Protein AF-X0Z6C3-F1 (afdb_monomer)

Nearest PDB structures (foldseek):
  6wqb-assembly1_A  TM=5.281E-01  e=6.826E-04  Legionella hackeliae
  7n1l-assembly3_C  TM=6.500E-01  e=2.876E-03  Brucella abortus 2308
  7n1l-assembly3_G  TM=6.173E-01  e=2.263E-03  Brucella abortus 2308
  6wqc-assembly1_A  TM=4.840E-01  e=1.781E-03  Legionella hackeliae
  2z3k-assembly1_B  TM=6.187E-01  e=5.283E-01  Escherichia coli

Solvent-accessible surface area (backbone atoms only — not comparable to full-atom values): 12561 Å² total; per-residue (Å²): 132,83,83,80,54,77,45,77,43,70,73,43,89,88,50,44,64,67,50,49,63,59,43,58,75,49,37,80,82,30,43,67,42,52,36,39,74,52,81,44,30,93,49,32,57,40,39,34,34,27,48,82,88,39,80,38,24,38,43,35,42,38,62,82,50,104,54,42,34,40,34,71,50,55,80,46,55,68,44,43,43,56,51,52,56,79,40,35,94,73,46,69,98,54,78,70,47,65,84,71,51,72,70,56,48,54,42,42,60,76,63,47,86,81,87,75,92,72,92,80,83,88,85,86,80,59,98,84,57,85,83,83,80,92,67,93,67,77,72,42,81,59,56,80,91,46,39,69,60,50,54,51,39,27,61,70,52,71,50,80,91,72,54,73,68,45,63,76,45,35,69,32,35,26,37,68,48,97,88,69,48,70,49,30,37,40,26,24,62,39,67,54,100,85,50,66,44,78,34,76,68,42,50,50,92,117

Secondary structure (DSSP, 8-state):
-----EEEEE--TTTHHHHHHHHTTSTTTTHHHHHHHTTTGGGEEEEEEEETTEEEEEEEEE-SSSSEEEEEEESSHHHHHHHHHHTHHHHTT--EEE---HHHHHHHHHHS--------------TT-------SS--EE--GGGHHHHHHHHHHHT-----GGGGGTS-EEEEEPTTS-EEEEEEEEEEETTEEEEEEEEE---

Sequence (206 aa):
MSIVIVEIKPLSNENLNEVLDILSVNPLSNIVLIADCTQLRDWCDVRILKNDGRIDAVFSLYSDLDFLATAFWCRDVESLIEMMKDFSDLLVGKEFIAICTQEQLDQFGEACIILKPIKERQMIADKSTELYCECKQTPVRLSIKHAEQLKELYRLSGTPAWTPNAMNLGPFYGIMEDDGTISAVAGVHYVTSYGTEIGNVATHPG

Organism: NCBI:txid412755

Radius of gyration: 19.37 Å; Cα contacts (8 Å, |Δi|>4): 307; chains: 1; bounding box: 51×33×62 Å

Structure (mmCIF, N/CA/C/O backbone):
data_AF-X0Z6C3-F1
#
_entry.id   AF-X0Z6C3-F1
#
loop_
_atom_site.group_PDB
_atom_site.id
_atom_site.type_symbol
_atom_site.label_atom_id
_atom_site.label_alt_id
_atom_site.label_comp_id
_atom_site.label_asym_id
_atom_site.label_entity_id
_atom_site.label_seq_id
_atom_site.pdbx_PDB_ins_code
_atom_site.Cartn_x
_atom_site.Cartn_y
_atom_site.Cartn_z
_atom_site.occupancy
_atom_site.B_iso_or_equiv
_atom_site.auth_seq_id
_atom_site.auth_comp_id
_atom_site.auth_asym_id
_atom_site.auth_atom_id
_atom_site.pdbx_PDB_model_num
ATOM 1 N N . MET A 1 1 ? -26.728 2.275 32.444 1.00 48.19 1 MET A N 1
ATOM 2 C CA . MET A 1 1 ? -25.586 2.509 31.540 1.00 48.19 1 MET A CA 1
ATOM 3 C C . MET A 1 1 ? -25.083 1.148 31.123 1.00 48.19 1 MET A C 1
ATOM 5 O O . MET A 1 1 ? -24.637 0.406 31.988 1.00 48.19 1 MET A O 1
ATOM 9 N N . SER A 1 2 ? -25.266 0.783 29.858 1.00 52.03 2 SER A N 1
ATOM 10 C CA . SER A 1 2 ? -24.599 -0.395 29.303 1.00 52.03 2 SER A CA 1
ATOM 11 C C . SER A 1 2 ? -23.110 -0.072 29.195 1.00 52.03 2 SER A C 1
ATOM 13 O O . SER A 1 2 ? -22.760 1.039 28.800 1.00 52.03 2 SER A O 1
ATOM 15 N N . ILE A 1 3 ? -22.252 -0.991 29.627 1.00 60.22 3 ILE A N 1
ATOM 16 C CA . ILE A 1 3 ? -20.801 -0.860 29.476 1.00 60.22 3 ILE A CA 1
ATOM 17 C C . ILE A 1 3 ? -20.514 -1.038 27.986 1.00 60.22 3 ILE A C 1
ATOM 19 O O . ILE A 1 3 ? -20.758 -2.121 27.461 1.00 60.22 3 ILE A O 1
ATOM 23 N N . VAL A 1 4 ? -20.056 0.020 27.316 1.00 66.62 4 VAL A N 1
ATOM 24 C CA . VAL A 1 4 ? -19.545 -0.079 25.943 1.00 66.62 4 VAL A CA 1
ATOM 25 C C . VAL A 1 4 ? -18.226 -0.836 26.028 1.00 66.62 4 VAL A C 1
ATOM 27 O O . VAL A 1 4 ? -17.303 -0.394 26.716 1.00 66.62 4 VAL A O 1
ATOM 30 N N . ILE A 1 5 ? -18.162 -2.009 25.403 1.00 73.44 5 ILE A N 1
ATOM 31 C CA . ILE A 1 5 ? -16.932 -2.800 25.345 1.00 73.44 5 ILE A CA 1
ATOM 32 C C . ILE A 1 5 ? -16.202 -2.381 24.075 1.00 73.44 5 ILE A C 1
ATOM 34 O O . ILE A 1 5 ? -16.643 -2.695 22.971 1.00 73.44 5 ILE A O 1
ATOM 38 N N . VAL A 1 6 ? -15.101 -1.660 24.265 1.00 86.44 6 VAL A N 1
ATOM 39 C CA . VAL A 1 6 ? -14.141 -1.330 23.212 1.00 86.44 6 VAL A CA 1
ATOM 40 C C . VAL A 1 6 ? -13.099 -2.445 23.185 1.00 86.44 6 VAL A C 1
ATOM 42 O O . VAL A 1 6 ? -12.449 -2.708 24.197 1.00 86.44 6 VAL A O 1
ATOM 45 N N . GLU A 1 7 ? -12.962 -3.129 22.052 1.00 93.81 7 GLU A N 1
ATOM 46 C CA . GLU A 1 7 ? -11.973 -4.193 21.854 1.00 93.81 7 GLU A CA 1
ATOM 47 C C . GLU A 1 7 ? -11.059 -3.839 20.679 1.00 93.81 7 GLU A C 1
ATOM 49 O O . GLU A 1 7 ? -11.532 -3.636 19.561 1.00 93.81 7 GLU A O 1
ATOM 54 N N . ILE A 1 8 ? -9.747 -3.827 20.922 1.00 97.19 8 ILE A N 1
ATOM 55 C CA . ILE A 1 8 ? -8.722 -3.750 19.880 1.00 97.19 8 ILE A CA 1
ATOM 56 C C . ILE A 1 8 ? -8.065 -5.117 19.746 1.00 97.19 8 ILE A C 1
ATOM 58 O O . ILE A 1 8 ? -7.612 -5.694 20.736 1.00 97.19 8 ILE A O 1
ATOM 62 N N . LYS A 1 9 ? -8.001 -5.6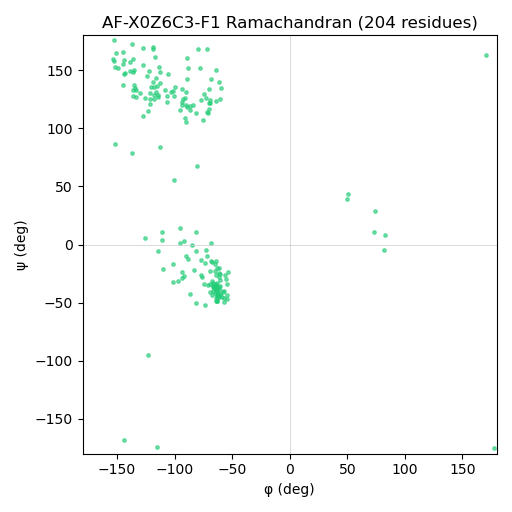45 18.523 1.00 96.94 9 LYS A N 1
ATOM 63 C CA . LYS A 1 9 ? -7.369 -6.941 18.253 1.00 96.94 9 LYS A CA 1
ATOM 64 C C . LYS A 1 9 ? -6.650 -6.982 16.911 1.00 96.94 9 LYS A C 1
ATOM 66 O O . LYS A 1 9 ? -7.018 -6.233 16.005 1.00 96.94 9 LYS A O 1
ATOM 71 N N . PRO A 1 10 ? -5.653 -7.868 16.754 1.00 97.81 10 PRO A N 1
ATOM 72 C CA . PRO A 1 10 ? -5.017 -8.082 15.464 1.00 97.81 10 PRO A CA 1
ATOM 73 C C . PRO A 1 10 ? -5.997 -8.658 14.432 1.00 97.81 10 PRO A C 1
ATOM 75 O O . PRO A 1 10 ? -6.920 -9.421 14.757 1.00 97.81 10 PRO A O 1
ATOM 78 N N . LEU A 1 11 ? -5.755 -8.331 13.165 1.00 98.19 11 LEU A N 1
ATOM 79 C CA . LEU A 1 11 ? -6.392 -8.982 12.027 1.00 98.19 11 LEU A CA 1
ATOM 80 C C . LEU A 1 11 ? -6.043 -10.478 12.025 1.00 98.19 11 LEU A C 1
ATOM 82 O O . LEU A 1 11 ? -4.878 -10.889 12.012 1.00 98.19 11 LEU A O 1
ATOM 86 N N . SER A 1 12 ? -7.072 -11.314 12.001 1.00 97.19 12 SER A N 1
ATOM 87 C CA . SER A 1 12 ? -6.990 -12.771 11.973 1.00 97.19 12 SER A CA 1
ATOM 88 C C . SER A 1 12 ? -7.819 -13.317 10.806 1.00 97.19 12 SER A C 1
ATOM 90 O O . SER A 1 12 ? -8.616 -12.609 10.194 1.00 97.19 12 SER A O 1
ATOM 92 N N . ASN A 1 13 ? -7.679 -14.608 10.497 1.00 96.81 13 ASN A N 1
ATOM 93 C CA . ASN A 1 13 ? -8.538 -15.230 9.481 1.00 96.81 13 ASN A CA 1
ATOM 94 C C . ASN A 1 13 ? -10.024 -15.232 9.889 1.00 96.81 13 ASN A C 1
ATOM 96 O O . ASN A 1 13 ? -10.890 -15.346 9.030 1.00 96.81 13 ASN A O 1
ATOM 100 N N . GLU A 1 14 ? -10.321 -15.097 11.184 1.00 96.25 14 GLU A N 1
ATOM 101 C CA . GLU A 1 14 ? -11.687 -15.103 11.715 1.00 96.25 14 GLU A CA 1
ATOM 102 C C . GLU A 1 14 ? -12.424 -13.785 11.454 1.00 96.25 14 GLU A C 1
ATOM 104 O O . GLU A 1 14 ? -13.646 -13.782 11.350 1.00 96.25 14 GLU A O 1
ATOM 109 N N . ASN A 1 15 ? -11.695 -12.669 11.349 1.00 96.12 15 ASN A N 1
ATOM 110 C CA . ASN A 1 15 ? -12.268 -11.330 11.180 1.00 96.12 15 ASN A CA 1
ATOM 111 C C . ASN A 1 15 ? -11.937 -10.681 9.820 1.00 96.12 15 ASN A C 1
ATOM 113 O O . ASN A 1 15 ? -12.499 -9.636 9.499 1.00 96.12 15 ASN A O 1
ATOM 117 N N . LEU A 1 16 ? -11.101 -11.320 8.992 1.00 97.75 16 LEU A N 1
ATOM 118 C CA . LEU A 1 16 ? -10.700 -10.809 7.679 1.00 97.75 16 LEU A CA 1
ATOM 119 C C . LEU A 1 16 ? -11.888 -10.541 6.746 1.00 97.75 16 LEU A C 1
ATOM 121 O O . LEU A 1 16 ? -11.945 -9.482 6.134 1.00 97.75 16 LEU A O 1
ATOM 125 N N . ASN A 1 17 ? -12.843 -11.470 6.640 1.00 97.88 17 ASN A N 1
ATOM 126 C CA . ASN A 1 17 ? -13.973 -11.296 5.720 1.00 97.88 17 ASN A CA 1
ATOM 127 C C . ASN A 1 17 ? -14.838 -10.088 6.101 1.00 97.88 17 ASN A C 1
ATOM 129 O 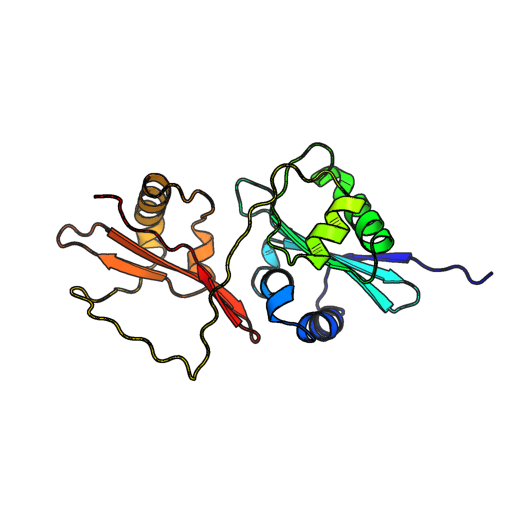O . ASN A 1 17 ? -15.199 -9.307 5.233 1.00 97.88 17 ASN A O 1
ATOM 133 N N . GLU A 1 18 ? -15.092 -9.885 7.395 1.00 97.94 18 GLU A N 1
ATOM 134 C CA . GLU A 1 18 ? -15.861 -8.736 7.888 1.00 97.94 18 GLU A CA 1
ATOM 135 C C . GLU A 1 18 ? -15.144 -7.406 7.605 1.00 97.94 18 GLU A C 1
ATOM 137 O O . GLU A 1 18 ? -15.781 -6.421 7.237 1.00 97.94 18 GLU A O 1
ATOM 142 N N . VAL A 1 19 ? -13.810 -7.379 7.725 1.00 98.38 19 VAL A N 1
ATOM 143 C CA . VAL A 1 19 ? -12.995 -6.225 7.315 1.00 98.38 19 VAL A CA 1
ATOM 144 C C . VAL A 1 19 ? -13.113 -5.991 5.809 1.00 98.38 19 VAL A C 1
ATOM 146 O O . VAL A 1 19 ? -13.385 -4.870 5.384 1.00 98.38 19 VAL A O 1
ATOM 149 N N . LEU A 1 20 ? -12.955 -7.031 4.987 1.00 98.31 20 LEU A N 1
ATOM 150 C CA . LEU A 1 20 ? -13.034 -6.900 3.531 1.00 98.31 20 LEU A CA 1
ATOM 151 C C . LEU A 1 20 ? -14.428 -6.479 3.055 1.00 98.31 20 LEU A C 1
ATOM 153 O O . LEU A 1 20 ? -14.517 -5.685 2.120 1.00 98.31 20 LEU A O 1
ATOM 157 N N . ASP A 1 21 ? -15.500 -6.924 3.707 1.00 98.12 21 ASP A N 1
ATOM 158 C CA . ASP A 1 21 ? -16.870 -6.488 3.413 1.00 98.12 21 ASP A CA 1
ATOM 159 C C . ASP A 1 21 ? -17.034 -4.972 3.609 1.00 98.12 21 ASP A C 1
ATOM 161 O O . ASP A 1 21 ? -17.723 -4.316 2.831 1.00 98.12 21 ASP A O 1
ATOM 165 N N . ILE A 1 22 ? -16.357 -4.389 4.603 1.00 98.12 22 ILE A N 1
ATOM 166 C CA . ILE A 1 22 ? -16.349 -2.939 4.837 1.00 98.12 22 ILE A CA 1
ATOM 167 C C . ILE A 1 22 ? -15.500 -2.223 3.784 1.00 98.12 22 ILE A C 1
ATOM 169 O O . ILE A 1 22 ? -15.964 -1.277 3.143 1.00 98.12 22 ILE A O 1
ATOM 173 N N . LEU A 1 23 ? -14.254 -2.663 3.593 1.00 98.19 23 LEU A N 1
ATOM 174 C CA . LEU A 1 23 ? -13.301 -1.974 2.717 1.00 98.19 23 LEU A CA 1
ATOM 175 C C . LEU A 1 23 ? -13.718 -2.035 1.242 1.00 98.19 23 LEU A C 1
ATOM 177 O O . LEU A 1 23 ? -13.502 -1.078 0.493 1.00 98.19 23 LEU A O 1
ATOM 181 N N . SER A 1 24 ? -14.357 -3.132 0.832 1.00 97.31 24 SER A N 1
ATOM 182 C CA . SER A 1 24 ? -14.812 -3.366 -0.542 1.00 97.31 24 SER A CA 1
ATOM 183 C C . SER A 1 24 ? -16.003 -2.511 -0.975 1.00 97.31 24 SER A C 1
ATOM 185 O O . SER A 1 24 ? -16.293 -2.465 -2.169 1.00 97.31 24 SER A O 1
ATOM 187 N N . VAL A 1 25 ? -16.659 -1.787 -0.059 1.00 97.25 25 VAL A N 1
ATOM 188 C CA . VAL A 1 25 ? -17.693 -0.796 -0.416 1.00 97.25 25 VAL A CA 1
ATOM 189 C C . VAL A 1 25 ? -17.104 0.314 -1.290 1.00 97.25 25 VAL A C 1
ATOM 191 O O . VAL A 1 25 ? -17.759 0.788 -2.217 1.00 97.25 25 VAL A O 1
ATOM 194 N N . ASN A 1 26 ? -15.856 0.708 -1.024 1.00 95.75 26 ASN A N 1
ATOM 195 C CA . ASN A 1 26 ? -15.103 1.637 -1.859 1.00 95.75 26 ASN A CA 1
ATOM 196 C C . ASN A 1 26 ? -13.657 1.135 -2.018 1.00 95.75 26 ASN A C 1
ATOM 198 O O . ASN A 1 26 ? -12.746 1.607 -1.331 1.00 95.75 26 ASN A O 1
ATOM 202 N N . PRO A 1 27 ? -13.435 0.151 -2.905 1.00 94.81 27 PRO A N 1
ATOM 203 C CA . PRO A 1 27 ? -12.179 -0.579 -2.947 1.00 94.81 27 PRO A CA 1
ATOM 204 C C . PRO A 1 27 ? -11.015 0.295 -3.402 1.00 94.81 27 PRO A C 1
ATOM 206 O O . PRO A 1 27 ? -9.906 0.094 -2.934 1.00 94.81 27 PRO A O 1
ATOM 209 N N . LEU A 1 28 ? -11.253 1.282 -4.271 1.00 92.12 28 LEU A N 1
ATOM 210 C CA . LEU A 1 28 ? -10.199 2.172 -4.762 1.00 92.12 28 LEU A CA 1
ATOM 211 C C . LEU A 1 28 ? -9.680 3.101 -3.661 1.00 92.12 28 LEU A C 1
ATOM 213 O O . LEU A 1 28 ? -8.474 3.277 -3.535 1.00 92.12 28 LEU A O 1
ATOM 217 N N . SER A 1 29 ? -10.566 3.644 -2.823 1.00 93.94 29 SER A N 1
ATOM 218 C CA . SER A 1 29 ? -10.151 4.466 -1.677 1.00 93.94 29 SER A CA 1
ATOM 219 C C . SER A 1 29 ? -9.444 3.662 -0.585 1.00 93.94 29 SER A C 1
ATOM 221 O O . SER A 1 29 ? -8.679 4.233 0.186 1.00 93.94 29 SER A O 1
ATOM 223 N N . ASN A 1 30 ? -9.674 2.348 -0.533 1.00 97.00 30 ASN A N 1
ATOM 224 C CA . ASN A 1 30 ? -9.118 1.455 0.483 1.00 97.00 30 ASN A CA 1
ATOM 225 C C . ASN A 1 30 ? -8.073 0.479 -0.075 1.00 97.00 30 ASN A C 1
ATOM 227 O O . ASN A 1 30 ? -7.708 -0.463 0.620 1.00 97.00 30 ASN A O 1
ATOM 231 N N . ILE A 1 31 ? -7.603 0.653 -1.314 1.00 95.62 31 ILE A N 1
ATOM 232 C CA . ILE A 1 31 ? -6.872 -0.408 -2.023 1.00 95.62 31 ILE A CA 1
ATOM 233 C C . ILE A 1 31 ? -5.561 -0.795 -1.326 1.00 95.62 31 ILE A C 1
ATOM 235 O O . ILE A 1 31 ? -5.252 -1.981 -1.230 1.00 95.62 31 ILE A O 1
ATOM 239 N N . VAL A 1 32 ? -4.850 0.185 -0.760 1.00 95.75 32 VAL A N 1
ATOM 240 C CA . VAL A 1 32 ? -3.631 -0.046 0.030 1.00 95.75 32 VAL A CA 1
ATOM 241 C C . VAL A 1 32 ? -3.965 -0.845 1.289 1.00 95.75 32 VAL A C 1
ATOM 243 O O . VAL A 1 32 ? -3.369 -1.885 1.532 1.00 95.75 32 VAL A O 1
ATOM 246 N N . LEU A 1 33 ? -4.997 -0.442 2.037 1.00 98.06 33 LEU A N 1
ATOM 247 C CA . LEU A 1 33 ? -5.412 -1.164 3.240 1.00 98.06 33 LEU A CA 1
ATOM 248 C C . LEU A 1 33 ? -5.929 -2.579 2.931 1.00 98.06 33 LEU A C 1
ATOM 250 O O . LEU A 1 33 ? -5.718 -3.506 3.709 1.00 98.06 33 LEU A O 1
ATOM 254 N N . ILE A 1 34 ? -6.594 -2.773 1.790 1.00 98.19 34 ILE A N 1
ATOM 255 C CA . ILE A 1 34 ? -6.995 -4.100 1.311 1.00 98.19 34 ILE A CA 1
ATOM 256 C C . ILE A 1 34 ? -5.752 -4.955 1.044 1.00 98.19 34 ILE A C 1
ATOM 258 O O . ILE A 1 34 ? -5.737 -6.124 1.436 1.00 98.19 34 ILE A O 1
ATOM 262 N N . ALA A 1 35 ? -4.719 -4.402 0.402 1.00 97.06 35 ALA A N 1
ATOM 263 C CA . ALA A 1 35 ? -3.456 -5.101 0.175 1.00 97.06 35 ALA A CA 1
ATOM 264 C C . ALA A 1 35 ? -2.782 -5.475 1.506 1.00 97.06 35 ALA A C 1
ATOM 266 O O . ALA A 1 35 ? -2.425 -6.641 1.686 1.00 97.06 35 ALA A O 1
ATOM 267 N N . ASP A 1 36 ? -2.730 -4.546 2.462 1.00 97.75 36 ASP A N 1
ATOM 268 C CA . ASP A 1 36 ? -2.216 -4.752 3.824 1.00 97.75 36 ASP A CA 1
ATOM 269 C C . ASP A 1 36 ? -2.959 -5.857 4.578 1.00 97.75 36 ASP A C 1
ATOM 271 O O . ASP A 1 36 ? -2.352 -6.689 5.247 1.00 97.75 36 ASP A O 1
ATOM 275 N N . CYS A 1 37 ? -4.284 -5.921 4.441 1.00 98.06 37 CYS A N 1
ATOM 276 C CA . CYS A 1 37 ? -5.088 -6.968 5.069 1.00 98.06 37 CYS A CA 1
ATOM 277 C C . CYS A 1 37 ? -4.943 -8.336 4.380 1.00 98.06 37 CYS A C 1
ATOM 279 O O . CYS A 1 37 ? -5.367 -9.353 4.936 1.00 98.06 37 CYS A O 1
ATOM 281 N N . THR A 1 38 ? -4.401 -8.379 3.160 1.00 97.00 38 THR A N 1
ATOM 282 C CA . THR A 1 38 ? -4.373 -9.580 2.317 1.00 97.00 38 THR A CA 1
ATOM 283 C C . THR A 1 38 ? -2.954 -9.966 1.917 1.00 97.00 38 THR A C 1
ATOM 285 O O . THR A 1 38 ? -2.290 -10.684 2.658 1.00 97.00 38 THR A O 1
ATOM 288 N N . GLN A 1 39 ? -2.489 -9.539 0.744 1.00 95.62 39 GLN A N 1
ATOM 289 C CA . GLN A 1 39 ? -1.221 -9.972 0.166 1.00 95.62 39 GLN A CA 1
ATOM 290 C C . GLN A 1 39 ? -0.006 -9.496 0.967 1.00 95.62 39 GLN A C 1
ATOM 292 O O . GLN A 1 39 ? 0.981 -10.223 1.045 1.00 95.62 39 GLN A O 1
ATOM 297 N N . LEU A 1 40 ? -0.070 -8.295 1.548 1.00 94.81 40 LEU A N 1
ATOM 298 C CA . LEU A 1 40 ? 1.049 -7.686 2.271 1.00 94.81 40 LEU A CA 1
ATOM 299 C C . LEU A 1 40 ? 1.036 -7.992 3.771 1.00 94.81 40 LEU A C 1
ATOM 301 O O . LEU A 1 40 ? 1.902 -7.528 4.506 1.00 94.81 40 LEU A O 1
ATOM 305 N N . ARG A 1 41 ? 0.075 -8.799 4.226 1.00 94.44 41 ARG A N 1
ATOM 306 C CA . ARG A 1 41 ? -0.223 -9.016 5.642 1.00 94.44 41 ARG A CA 1
ATOM 307 C C . ARG A 1 41 ? 0.970 -9.460 6.483 1.00 94.44 41 ARG A C 1
ATOM 309 O O . ARG A 1 41 ? 1.056 -9.070 7.639 1.00 94.44 41 ARG A O 1
ATOM 316 N N . ASP A 1 42 ? 1.886 -10.243 5.922 1.00 92.56 42 ASP A N 1
ATOM 317 C CA . ASP A 1 42 ? 3.066 -10.728 6.651 1.00 92.56 42 ASP A CA 1
ATOM 318 C C . ASP A 1 42 ? 4.076 -9.610 6.986 1.00 92.56 42 ASP A C 1
ATOM 320 O O . ASP A 1 42 ? 4.952 -9.801 7.830 1.00 92.56 42 ASP A O 1
ATOM 324 N N . TRP A 1 43 ? 3.941 -8.438 6.361 1.00 93.62 43 TRP A N 1
ATOM 325 C CA . TRP A 1 43 ? 4.767 -7.249 6.593 1.00 93.62 43 TRP A CA 1
ATOM 326 C C . TRP A 1 43 ? 4.001 -6.098 7.266 1.00 93.62 43 TRP A C 1
ATOM 328 O O . TRP A 1 43 ? 4.569 -5.016 7.450 1.00 93.62 43 TRP A O 1
ATOM 338 N N . CYS A 1 44 ? 2.732 -6.320 7.622 1.00 96.06 44 CYS A N 1
ATOM 339 C CA . CYS A 1 44 ? 1.864 -5.321 8.236 1.00 96.06 44 CYS A CA 1
ATOM 340 C C . CYS A 1 44 ? 1.420 -5.757 9.636 1.00 96.06 44 CYS A C 1
ATOM 342 O O . CYS A 1 44 ? 0.951 -6.879 9.832 1.00 96.06 44 CYS A O 1
ATOM 344 N N . ASP A 1 45 ? 1.463 -4.839 10.601 1.00 97.19 45 ASP A N 1
ATOM 345 C CA . ASP A 1 45 ? 0.675 -4.974 11.829 1.00 97.19 45 ASP A CA 1
ATOM 346 C C . ASP A 1 45 ? -0.684 -4.300 11.609 1.00 97.19 45 ASP A C 1
ATOM 348 O O . ASP A 1 45 ? -0.778 -3.073 11.543 1.00 97.19 45 ASP A O 1
ATOM 352 N N . VAL A 1 46 ? -1.730 -5.113 11.438 1.00 98.31 46 VAL A N 1
ATOM 353 C CA . VAL A 1 46 ? -3.099 -4.639 11.205 1.00 98.31 46 VAL A CA 1
ATOM 354 C C . VAL A 1 46 ? -3.947 -4.857 12.454 1.00 98.31 46 VAL A C 1
ATOM 356 O O . VAL A 1 46 ? -4.129 -5.993 12.906 1.00 98.31 46 VAL A O 1
ATOM 359 N N . ARG A 1 47 ? -4.526 -3.773 12.977 1.00 98.25 47 ARG A N 1
ATOM 360 C CA . ARG A 1 47 ? -5.422 -3.764 14.141 1.00 98.25 47 ARG A CA 1
ATOM 361 C C . ARG A 1 47 ? -6.837 -3.390 13.742 1.00 98.25 47 ARG A C 1
ATOM 363 O O . ARG A 1 47 ? -7.064 -2.630 12.804 1.00 98.25 47 ARG A O 1
ATOM 370 N N . ILE A 1 48 ? -7.789 -3.946 14.481 1.00 98.44 48 ILE A N 1
ATOM 371 C CA . ILE A 1 48 ? -9.221 -3.728 14.307 1.00 98.44 48 ILE A CA 1
ATOM 372 C C . ILE A 1 48 ? -9.788 -3.268 15.642 1.00 98.44 48 ILE A C 1
ATOM 374 O O . ILE A 1 48 ? -9.651 -3.975 16.643 1.00 98.44 48 ILE A O 1
ATOM 378 N N . LEU A 1 49 ? -10.474 -2.129 15.631 1.00 98.12 49 LEU A N 1
ATOM 379 C CA . LEU A 1 49 ? -11.290 -1.640 16.736 1.00 98.12 49 LEU A CA 1
ATOM 380 C C . LEU A 1 49 ? -12.730 -2.110 16.538 1.00 98.12 49 LEU A C 1
ATOM 382 O O . LEU A 1 49 ? -13.346 -1.823 15.504 1.00 98.12 49 LEU A O 1
ATOM 386 N N . LYS A 1 50 ? -13.290 -2.786 17.540 1.00 97.00 50 LYS A N 1
ATOM 387 C CA . LYS A 1 50 ? -14.715 -3.108 17.610 1.00 97.00 50 LYS A CA 1
ATOM 388 C C . LYS A 1 50 ? -15.381 -2.427 18.799 1.00 97.00 50 LYS A C 1
ATOM 390 O O . LYS A 1 50 ? -14.927 -2.588 19.928 1.00 97.00 50 LYS A O 1
ATOM 395 N N . ASN A 1 51 ? -16.511 -1.778 18.536 1.00 93.50 51 ASN A N 1
ATOM 396 C CA . ASN A 1 51 ? -17.414 -1.232 19.545 1.00 93.50 51 ASN A CA 1
ATOM 397 C C . ASN A 1 51 ? -18.770 -1.924 19.418 1.00 93.50 51 ASN A C 1
ATOM 399 O O . ASN A 1 51 ? -19.352 -1.965 18.332 1.00 93.50 51 ASN A O 1
ATOM 403 N N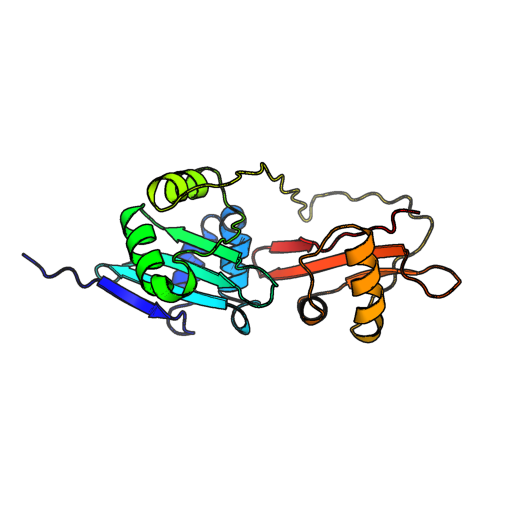 . ASP A 1 52 ? -19.262 -2.509 20.511 1.00 89.31 52 ASP A N 1
ATOM 404 C CA . ASP A 1 52 ? -20.555 -3.212 20.555 1.00 89.31 52 ASP A CA 1
ATOM 405 C C . ASP A 1 52 ? -20.732 -4.238 19.411 1.00 89.31 52 ASP A C 1
ATOM 407 O O . ASP A 1 52 ? -21.799 -4.390 18.816 1.00 89.31 52 ASP A O 1
ATOM 411 N N . GLY A 1 53 ? -19.647 -4.951 19.085 1.00 89.12 53 GLY A N 1
ATOM 412 C CA . GLY A 1 53 ? -19.610 -5.990 18.049 1.00 89.12 53 GLY A CA 1
ATOM 413 C C . GLY A 1 53 ? -19.450 -5.482 16.612 1.00 89.12 53 GLY A C 1
ATOM 414 O O . GLY A 1 53 ? -19.274 -6.301 15.711 1.00 89.12 53 GLY A O 1
ATOM 415 N N . ARG A 1 54 ? -19.448 -4.166 16.388 1.00 94.12 54 ARG A N 1
ATOM 416 C CA . ARG A 1 54 ? -19.263 -3.533 15.076 1.00 94.12 54 ARG A CA 1
ATOM 417 C C . ARG A 1 54 ? -17.824 -3.050 14.914 1.00 94.12 54 ARG A C 1
ATOM 419 O O . ARG A 1 54 ? -17.284 -2.436 15.825 1.00 94.12 54 ARG A O 1
ATOM 426 N N . ILE A 1 55 ? -17.213 -3.292 13.752 1.00 97.50 55 ILE A N 1
ATOM 427 C CA . ILE A 1 55 ? -15.902 -2.712 13.417 1.00 97.50 55 ILE A CA 1
ATOM 428 C C . ILE A 1 55 ? -16.059 -1.212 13.191 1.00 97.50 55 ILE A C 1
ATOM 430 O O . ILE A 1 55 ? -16.811 -0.810 12.302 1.00 97.50 55 ILE A O 1
ATOM 434 N N . ASP A 1 56 ? -15.339 -0.408 13.961 1.00 97.62 56 ASP A N 1
ATOM 435 C CA . ASP A 1 56 ? -15.363 1.055 13.867 1.00 97.62 56 ASP A CA 1
ATOM 436 C C . ASP A 1 56 ? -14.063 1.629 13.303 1.00 97.62 56 ASP A C 1
ATOM 438 O O . ASP A 1 56 ? -14.085 2.710 12.714 1.00 97.62 56 ASP A O 1
ATOM 442 N N . ALA A 1 57 ? -12.967 0.871 13.374 1.00 98.38 57 ALA A N 1
ATOM 443 C CA . ALA A 1 57 ? -11.725 1.216 12.705 1.00 98.38 57 ALA A CA 1
ATOM 444 C C . ALA A 1 57 ? -10.885 -0.009 12.328 1.00 98.38 57 ALA A C 1
ATOM 446 O O . ALA A 1 57 ? -10.940 -1.055 12.979 1.00 98.38 57 ALA A O 1
ATOM 447 N N . VAL A 1 58 ? -10.091 0.156 11.274 1.00 98.62 58 VAL A N 1
ATOM 448 C CA . VAL A 1 58 ? -9.033 -0.750 10.830 1.00 98.62 58 VAL A CA 1
ATOM 449 C C . VAL A 1 58 ? -7.808 0.108 10.538 1.00 98.62 58 VAL A C 1
ATOM 451 O O . VAL A 1 58 ? -7.904 1.076 9.785 1.00 98.62 58 VAL A O 1
ATOM 454 N N . PHE A 1 59 ? -6.668 -0.234 11.127 1.00 98.44 59 PHE A N 1
ATOM 455 C CA . PHE A 1 59 ? -5.426 0.522 10.988 1.00 98.44 59 PHE A CA 1
ATOM 456 C C . PHE A 1 59 ? -4.275 -0.437 10.704 1.00 98.44 59 PHE A C 1
ATOM 458 O O . PHE A 1 59 ? -4.148 -1.459 11.377 1.00 98.44 59 PHE A O 1
ATOM 465 N N . SER A 1 60 ? -3.452 -0.113 9.713 1.00 98.31 60 SER A N 1
ATOM 466 C CA . SER A 1 60 ? -2.290 -0.900 9.302 1.00 98.31 60 SER A CA 1
ATOM 467 C C . SER A 1 60 ? -1.010 -0.094 9.469 1.00 98.31 60 SER A C 1
ATOM 469 O O . SER A 1 60 ? -0.978 1.095 9.141 1.00 98.31 60 SER A O 1
ATOM 471 N N . LEU A 1 61 ? 0.052 -0.743 9.940 1.00 97.06 61 LEU A N 1
ATOM 472 C CA . LEU A 1 61 ? 1.408 -0.210 9.925 1.00 97.06 61 LEU A CA 1
ATOM 473 C C . LEU A 1 61 ? 2.332 -1.168 9.165 1.00 97.06 61 LEU A C 1
ATOM 475 O O . LEU A 1 61 ? 2.564 -2.293 9.608 1.00 97.06 61 LEU A O 1
ATOM 479 N N . TYR A 1 62 ? 2.867 -0.707 8.038 1.00 93.88 62 TYR A N 1
ATOM 480 C CA . TYR A 1 62 ? 3.799 -1.443 7.188 1.00 93.88 62 TYR A CA 1
ATOM 481 C C . TYR A 1 62 ? 5.246 -1.113 7.556 1.00 93.88 62 TYR A C 1
ATOM 483 O O . TYR A 1 62 ? 5.603 0.060 7.716 1.00 93.88 62 TYR A O 1
ATOM 491 N N . SER A 1 63 ? 6.080 -2.148 7.680 1.00 87.38 63 SER A N 1
ATOM 492 C CA . SER A 1 63 ? 7.447 -2.016 8.207 1.00 87.38 63 SER A CA 1
ATOM 493 C C . SER A 1 63 ? 8.560 -2.558 7.306 1.00 87.38 63 SER A C 1
ATOM 495 O O . SER A 1 63 ? 9.707 -2.580 7.741 1.00 87.38 63 SER A O 1
ATOM 497 N N . ASP A 1 64 ? 8.272 -2.997 6.075 1.00 86.94 64 ASP A N 1
ATOM 498 C CA . ASP A 1 64 ? 9.317 -3.462 5.133 1.00 86.94 64 ASP A CA 1
ATOM 499 C C . ASP A 1 64 ? 10.026 -2.300 4.406 1.00 86.94 64 ASP A C 1
ATOM 501 O O . ASP A 1 64 ? 10.756 -2.527 3.453 1.00 86.94 64 ASP A O 1
ATOM 505 N N . LEU A 1 65 ? 9.820 -1.043 4.812 1.00 86.00 65 LEU A N 1
ATOM 506 C CA . LEU A 1 65 ? 10.484 0.134 4.237 1.00 86.00 65 LEU A CA 1
ATOM 507 C C . LEU A 1 65 ? 11.355 0.834 5.281 1.00 86.00 65 LEU A C 1
ATOM 509 O O . LEU A 1 65 ? 11.142 0.709 6.485 1.00 86.00 65 LEU A O 1
ATOM 513 N N . ASP A 1 66 ? 12.285 1.664 4.807 1.00 86.38 66 ASP A N 1
ATOM 514 C CA . ASP A 1 66 ? 13.133 2.517 5.655 1.00 86.38 66 ASP A CA 1
ATOM 515 C C . ASP A 1 66 ? 12.352 3.650 6.362 1.00 86.38 66 ASP A C 1
ATOM 517 O O . ASP A 1 66 ? 12.926 4.467 7.085 1.00 86.38 66 ASP A O 1
ATOM 521 N N . PHE A 1 67 ? 11.037 3.718 6.153 1.00 89.12 67 PHE A N 1
ATOM 522 C CA . PHE A 1 67 ? 10.103 4.622 6.811 1.00 89.12 67 PHE A CA 1
ATOM 523 C C . PHE A 1 67 ? 8.813 3.877 7.162 1.00 89.12 67 PHE A C 1
ATOM 525 O O . PHE A 1 67 ? 8.461 2.882 6.531 1.00 89.12 67 PHE A O 1
ATOM 532 N N . LEU A 1 68 ? 8.079 4.387 8.151 1.00 92.50 68 LEU A N 1
ATOM 533 C CA . LEU A 1 68 ? 6.767 3.849 8.497 1.00 92.50 68 LEU A CA 1
ATOM 534 C C . LEU A 1 68 ? 5.741 4.266 7.447 1.00 92.50 68 LEU A C 1
ATOM 536 O O . LEU A 1 68 ? 5.610 5.456 7.150 1.00 92.50 68 LEU A O 1
ATOM 540 N N . ALA A 1 69 ? 4.989 3.303 6.926 1.00 94.88 69 ALA A N 1
ATOM 541 C CA . ALA A 1 69 ? 3.835 3.570 6.080 1.00 94.88 69 ALA A CA 1
ATOM 542 C C . ALA A 1 69 ? 2.559 3.070 6.762 1.00 94.88 69 ALA A C 1
ATOM 544 O O . ALA A 1 69 ? 2.572 2.044 7.438 1.00 94.88 69 ALA A O 1
ATOM 545 N N . THR A 1 70 ? 1.459 3.801 6.607 1.00 97.12 70 THR A N 1
ATOM 546 C CA . THR A 1 70 ? 0.163 3.421 7.174 1.00 97.12 70 THR A CA 1
ATOM 547 C C . THR A 1 70 ? -0.966 3.598 6.171 1.00 97.12 70 THR A C 1
ATOM 549 O O . THR A 1 70 ? -0.936 4.481 5.311 1.00 97.12 70 THR A O 1
ATOM 552 N N . ALA A 1 71 ? -1.983 2.759 6.324 1.00 97.69 71 ALA A N 1
ATOM 553 C CA . ALA A 1 71 ? -3.283 2.894 5.698 1.00 97.69 71 ALA A CA 1
ATOM 554 C C . ALA A 1 71 ? -4.357 2.604 6.749 1.00 97.69 71 ALA A C 1
ATOM 556 O O . ALA A 1 71 ? -4.145 1.812 7.672 1.00 97.69 71 ALA A O 1
ATOM 557 N N . PHE A 1 72 ? -5.516 3.247 6.628 1.00 98.44 72 PHE A N 1
ATOM 558 C CA . PHE A 1 72 ? -6.569 3.088 7.622 1.00 98.44 72 PHE A CA 1
ATOM 559 C C . PHE A 1 72 ? -7.965 3.326 7.047 1.00 98.44 72 PHE A C 1
ATOM 561 O O . PHE A 1 72 ? -8.147 3.973 6.016 1.00 98.44 72 PHE A O 1
ATOM 568 N N . TRP A 1 73 ? -8.954 2.805 7.758 1.00 98.44 73 TRP A N 1
ATOM 569 C CA . TRP A 1 73 ? -10.367 3.092 7.575 1.00 98.44 73 TRP A CA 1
ATOM 570 C C . TRP A 1 73 ? -10.983 3.292 8.956 1.00 98.44 73 TRP A C 1
ATOM 572 O O . TRP A 1 73 ? -10.739 2.490 9.856 1.00 98.44 73 TRP A O 1
ATOM 582 N N . CYS A 1 74 ? -11.767 4.348 9.149 1.00 97.50 74 CYS A N 1
ATOM 583 C CA . CYS A 1 74 ? -12.440 4.646 10.414 1.00 97.50 74 CYS A CA 1
ATOM 584 C C . CYS A 1 74 ? -13.825 5.229 10.142 1.00 97.50 74 CYS A C 1
ATOM 586 O O . CYS A 1 74 ? -14.017 5.944 9.157 1.00 97.50 74 CYS A O 1
ATOM 588 N N . ARG A 1 75 ? -14.786 4.959 11.030 1.00 95.94 75 ARG A N 1
ATOM 589 C CA . ARG A 1 75 ? -16.106 5.614 10.989 1.00 95.94 75 ARG A CA 1
ATOM 590 C C . ARG A 1 75 ? -16.058 7.061 11.465 1.00 95.94 75 ARG A C 1
ATOM 592 O O . ARG A 1 75 ? -16.818 7.883 10.965 1.00 95.94 75 ARG A O 1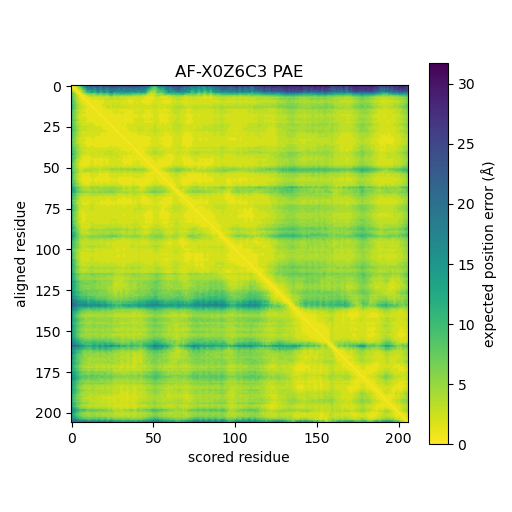
ATOM 599 N N . ASP A 1 76 ? -15.195 7.336 12.435 1.00 96.31 76 ASP A N 1
ATOM 600 C CA . ASP A 1 76 ? -15.057 8.624 13.103 1.00 96.31 76 ASP A CA 1
ATOM 601 C C . ASP A 1 76 ? -13.618 8.835 13.599 1.00 96.31 76 ASP A C 1
ATOM 603 O O . ASP A 1 76 ? -12.797 7.911 13.630 1.00 96.31 76 ASP A O 1
ATOM 607 N N . VAL A 1 77 ? -13.307 10.087 13.937 1.00 97.75 77 VAL A N 1
ATOM 608 C CA . VAL A 1 77 ? -11.970 10.517 14.366 1.00 97.75 77 VAL A CA 1
ATOM 609 C C . VAL A 1 77 ? -11.625 9.939 15.736 1.00 97.75 77 VAL A C 1
ATOM 611 O O . VAL A 1 77 ? -10.473 9.586 15.984 1.00 97.75 77 VAL A O 1
ATOM 614 N N . GLU A 1 78 ? -12.600 9.786 16.627 1.00 97.25 78 GLU A N 1
ATOM 615 C CA . GLU A 1 78 ? -12.403 9.202 17.951 1.00 97.25 78 GLU A CA 1
ATOM 616 C C . GLU A 1 78 ? -11.888 7.763 17.857 1.00 97.25 78 GLU A C 1
ATOM 618 O O . GLU A 1 78 ? -10.946 7.395 18.564 1.00 97.25 78 GLU A O 1
ATOM 623 N N . SER A 1 79 ? -12.447 6.974 16.939 1.00 97.19 79 SER A N 1
ATOM 624 C CA . SER A 1 79 ? -12.001 5.611 16.649 1.00 97.19 79 SER A CA 1
ATOM 625 C C . SER A 1 79 ? -10.584 5.580 16.070 1.00 97.19 79 SER A C 1
ATOM 627 O O . SER A 1 79 ? -9.794 4.710 16.442 1.00 97.19 79 SER A O 1
ATOM 629 N N . LEU A 1 80 ? -10.228 6.543 15.210 1.00 97.50 80 LEU A N 1
ATOM 630 C CA . LEU A 1 80 ? -8.859 6.692 14.698 1.00 97.50 80 LEU A CA 1
ATOM 631 C C . LEU A 1 80 ? -7.874 7.014 15.827 1.00 97.50 80 LEU A C 1
ATOM 633 O O . LEU A 1 80 ? -6.834 6.369 15.941 1.00 97.50 80 LEU A O 1
ATOM 637 N N . ILE A 1 81 ? -8.205 7.983 16.681 1.00 96.62 81 ILE A N 1
ATOM 638 C CA . ILE A 1 81 ? -7.375 8.372 17.826 1.00 96.62 81 ILE A CA 1
ATOM 639 C C . ILE A 1 81 ? -7.166 7.177 18.755 1.00 96.62 81 ILE A C 1
ATOM 641 O O . ILE A 1 81 ? -6.044 6.934 19.198 1.00 96.62 81 ILE A O 1
ATOM 645 N N . GLU A 1 82 ? -8.224 6.421 19.049 1.00 96.38 82 GLU A N 1
ATOM 646 C CA . GLU A 1 82 ? -8.123 5.229 19.888 1.00 96.38 82 GLU A CA 1
ATOM 647 C C . GLU A 1 82 ? -7.237 4.157 19.245 1.00 96.38 82 GLU A C 1
ATOM 649 O O . GLU A 1 82 ? -6.403 3.565 19.929 1.00 96.38 82 GLU A O 1
ATOM 654 N N . MET A 1 83 ? -7.320 3.974 17.924 1.00 96.12 83 MET A N 1
ATOM 655 C CA . MET A 1 83 ? -6.412 3.076 17.212 1.00 96.12 83 MET A CA 1
ATOM 656 C C . MET A 1 83 ? -4.959 3.519 17.263 1.00 96.12 83 MET A C 1
ATOM 658 O O . MET A 1 83 ? -4.084 2.711 17.560 1.00 96.12 83 MET A O 1
ATOM 662 N N . MET A 1 84 ? -4.682 4.797 17.022 1.00 95.56 84 MET A N 1
ATOM 663 C CA . MET A 1 84 ? -3.313 5.312 17.040 1.00 95.56 84 MET A CA 1
ATOM 664 C C . MET A 1 84 ? -2.668 5.207 18.430 1.00 95.56 84 MET A C 1
ATOM 666 O O . MET A 1 84 ? -1.446 5.082 18.517 1.00 95.56 84 MET A O 1
ATOM 670 N N . LYS A 1 85 ? -3.460 5.207 19.514 1.00 95.19 85 LYS A N 1
ATOM 671 C CA . LYS A 1 85 ? -2.954 4.938 20.871 1.00 95.19 85 LYS A CA 1
ATOM 672 C C . LYS A 1 85 ? -2.446 3.507 21.037 1.00 95.19 85 LYS A C 1
ATOM 674 O O . LYS A 1 85 ? -1.434 3.335 21.703 1.00 95.19 85 LYS A O 1
ATOM 679 N N . ASP A 1 86 ? -3.086 2.508 20.427 1.00 95.62 86 ASP A N 1
ATOM 680 C CA . ASP A 1 86 ? -2.599 1.112 20.452 1.00 95.62 86 ASP A CA 1
ATOM 681 C C . ASP A 1 86 ? -1.216 0.986 19.791 1.00 95.62 86 ASP A C 1
ATOM 683 O O . ASP A 1 86 ? -0.386 0.172 20.186 1.00 95.62 86 ASP A O 1
ATOM 687 N N . PHE A 1 87 ? -0.926 1.878 18.841 1.00 95.00 87 PHE A N 1
ATOM 688 C CA . PHE A 1 87 ? 0.366 1.997 18.171 1.00 95.00 87 PHE A CA 1
ATOM 689 C C . PHE A 1 87 ? 1.299 3.054 18.787 1.00 95.00 87 PHE A C 1
ATOM 691 O O . PHE A 1 87 ? 2.295 3.425 18.157 1.00 95.00 87 PHE A O 1
ATOM 698 N N . SER A 1 88 ? 1.034 3.563 19.998 1.00 93.12 88 SER A N 1
ATOM 699 C CA . SER A 1 88 ? 1.778 4.710 20.547 1.00 93.12 88 SER A CA 1
ATOM 700 C C . SER A 1 88 ? 3.287 4.478 20.614 1.00 93.12 88 SER A C 1
ATOM 702 O O . SER A 1 88 ? 4.058 5.370 20.268 1.00 93.12 88 SER A O 1
ATOM 704 N N . ASP A 1 89 ? 3.715 3.271 20.981 1.00 92.38 89 ASP A N 1
ATOM 705 C CA . ASP A 1 89 ? 5.136 2.911 21.091 1.00 92.38 89 ASP A CA 1
ATOM 706 C C . ASP A 1 89 ? 5.858 2.941 19.734 1.00 92.38 89 ASP A C 1
ATOM 708 O O . ASP A 1 89 ? 7.082 3.096 19.649 1.00 92.38 89 ASP A O 1
ATOM 712 N N . LEU A 1 90 ? 5.098 2.805 18.647 1.00 91.81 90 LEU A N 1
ATOM 713 C CA . LEU A 1 90 ? 5.612 2.806 17.286 1.00 91.81 90 LEU A CA 1
ATOM 714 C C . LEU A 1 90 ? 5.488 4.174 16.617 1.00 91.81 90 LEU A C 1
ATOM 716 O O . LEU A 1 90 ? 6.372 4.496 15.826 1.00 91.81 90 LEU A O 1
ATOM 720 N N . LEU A 1 91 ? 4.466 4.967 16.950 1.00 91.56 91 LEU A N 1
ATOM 721 C CA . LEU A 1 91 ? 4.143 6.228 16.271 1.00 91.56 91 LEU A CA 1
ATOM 722 C C . LEU A 1 91 ? 4.606 7.487 17.016 1.00 91.56 91 LEU A C 1
ATOM 724 O O . LEU A 1 91 ? 4.939 8.483 16.374 1.00 91.56 91 LEU A O 1
ATOM 728 N N . VAL A 1 92 ? 4.630 7.491 18.353 1.00 89.56 92 VAL A N 1
ATOM 729 C CA . VAL A 1 92 ? 4.932 8.713 19.117 1.00 89.56 92 VAL A CA 1
ATOM 730 C C . VAL A 1 92 ? 6.359 9.180 18.835 1.00 89.56 92 VAL A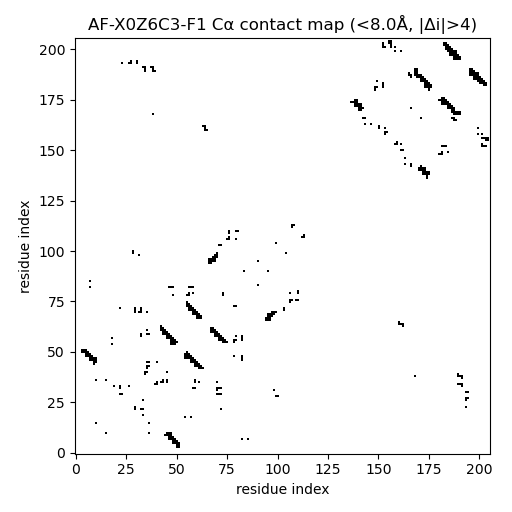 C 1
ATOM 732 O O . VAL A 1 92 ? 7.331 8.455 19.039 1.00 89.56 92 VAL A O 1
ATOM 735 N N . GLY A 1 93 ? 6.478 10.428 18.375 1.00 88.62 93 GLY A N 1
ATOM 736 C CA . GLY A 1 93 ? 7.760 11.044 18.032 1.00 88.62 93 GLY A CA 1
ATOM 737 C C . GLY A 1 93 ? 8.383 10.527 16.733 1.00 88.62 93 GLY A C 1
ATOM 738 O O . GLY A 1 93 ? 9.543 10.841 16.472 1.00 88.62 93 GLY A O 1
ATOM 739 N N . LYS A 1 94 ? 7.644 9.753 15.927 1.00 91.75 94 LYS A N 1
ATOM 740 C CA . LYS A 1 94 ? 8.095 9.268 14.620 1.00 91.75 94 LYS A CA 1
ATOM 741 C C . LYS A 1 94 ? 7.273 9.870 13.491 1.00 91.75 94 LYS A C 1
ATOM 743 O O . LYS A 1 94 ? 6.109 10.223 13.658 1.00 91.75 94 LYS A O 1
ATOM 748 N N . GLU A 1 95 ? 7.905 9.964 12.331 1.00 93.94 95 GLU A N 1
ATOM 749 C CA . GLU A 1 95 ? 7.240 10.319 11.085 1.00 93.94 95 GLU A CA 1
ATOM 750 C C . GLU A 1 95 ? 6.727 9.046 10.408 1.00 93.94 95 GLU A C 1
ATO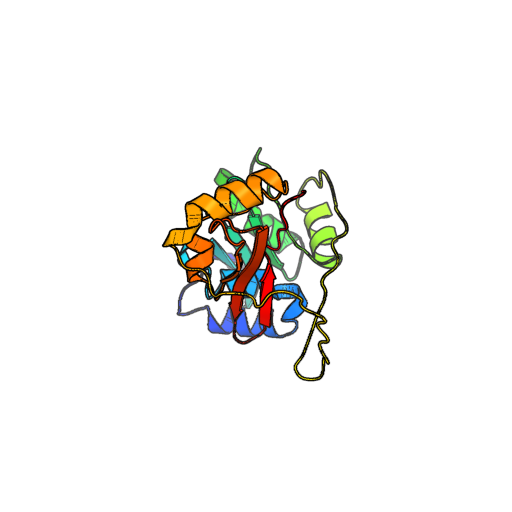M 752 O O . GLU A 1 95 ? 7.385 8.002 10.436 1.00 93.94 95 GLU A O 1
ATOM 757 N N . PHE A 1 96 ? 5.554 9.141 9.791 1.00 94.06 96 PHE A N 1
ATOM 758 C CA . PHE A 1 96 ? 5.004 8.098 8.938 1.00 94.06 96 PHE A CA 1
ATOM 759 C C . PHE A 1 96 ? 4.408 8.719 7.676 1.00 94.06 96 PHE A C 1
ATOM 761 O O . PHE A 1 96 ? 4.090 9.910 7.633 1.00 94.06 96 PHE A O 1
ATOM 768 N N . ILE A 1 97 ? 4.264 7.898 6.644 1.00 94.56 97 ILE A N 1
ATOM 769 C CA . ILE A 1 97 ? 3.688 8.272 5.355 1.00 94.56 97 ILE A CA 1
ATOM 770 C C . ILE A 1 97 ? 2.359 7.540 5.180 1.00 94.56 97 ILE A C 1
ATOM 772 O O . ILE A 1 97 ? 2.247 6.359 5.497 1.00 94.56 97 ILE A O 1
ATOM 776 N N . ALA A 1 98 ? 1.355 8.235 4.654 1.00 95.00 98 ALA A N 1
ATOM 777 C CA . ALA A 1 98 ? 0.072 7.643 4.307 1.00 95.00 98 ALA A CA 1
ATOM 778 C C . ALA A 1 98 ? -0.383 8.145 2.937 1.00 95.00 98 ALA A C 1
ATOM 780 O O . ALA A 1 98 ? -0.463 9.355 2.710 1.00 95.00 98 ALA A O 1
ATOM 781 N N . ILE A 1 99 ? -0.716 7.214 2.043 1.00 92.88 99 ILE A N 1
ATOM 782 C CA . ILE A 1 99 ? -1.476 7.523 0.830 1.00 92.88 99 ILE A CA 1
ATOM 783 C C . ILE A 1 99 ? -2.944 7.449 1.224 1.00 92.88 99 ILE A C 1
ATOM 785 O O . ILE A 1 99 ? -3.435 6.399 1.635 1.00 92.88 99 ILE A O 1
ATOM 789 N N . CYS A 1 100 ? -3.636 8.579 1.148 1.00 95.00 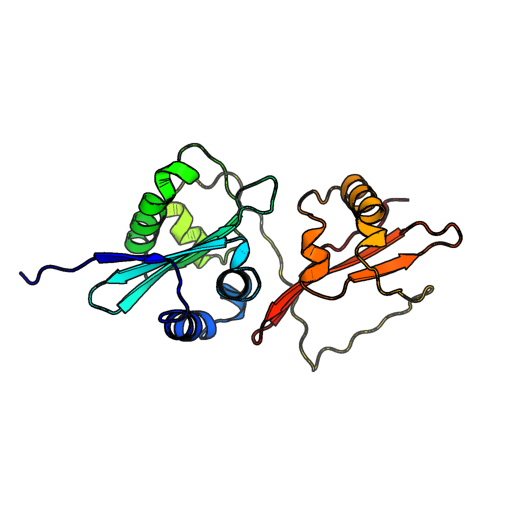100 CYS A N 1
ATOM 790 C CA . CYS A 1 100 ? -4.991 8.699 1.657 1.00 95.00 100 CYS A CA 1
ATOM 791 C C . CYS A 1 100 ? -5.850 9.613 0.780 1.00 95.00 100 CYS A C 1
ATOM 793 O O . CYS A 1 100 ? -5.364 10.436 0.000 1.00 95.00 100 CYS A O 1
ATOM 795 N N . THR A 1 101 ? -7.159 9.436 0.900 1.00 95.62 101 THR A N 1
ATOM 796 C CA . THR A 1 101 ? -8.165 10.342 0.345 1.00 95.62 101 THR A CA 1
ATOM 797 C C . THR A 1 101 ? -8.210 11.659 1.122 1.00 95.62 101 THR A C 1
ATOM 799 O O . THR A 1 101 ? -7.663 11.769 2.217 1.00 95.62 101 THR A O 1
ATOM 802 N N . GLN A 1 102 ? -8.910 12.663 0.582 1.00 95.50 102 GLN A N 1
ATOM 803 C CA . GLN A 1 102 ? -9.105 13.928 1.297 1.00 95.50 102 GLN A CA 1
ATOM 804 C C . GLN A 1 102 ? -9.846 13.735 2.630 1.00 95.50 102 GLN A C 1
ATOM 806 O O . GLN A 1 102 ? -9.457 14.337 3.617 1.00 95.50 102 GLN A O 1
ATOM 811 N N . GLU A 1 103 ? -10.855 12.862 2.679 1.00 95.94 103 GLU A N 1
ATOM 812 C CA . GLU A 1 103 ? -11.611 12.574 3.906 1.00 95.94 103 GLU A CA 1
ATOM 813 C C . GLU A 1 103 ? -10.715 11.977 5.003 1.00 95.94 103 GLU A C 1
ATOM 815 O O . GLU A 1 103 ? -10.729 12.427 6.144 1.00 95.94 103 GLU A O 1
ATOM 820 N N . GLN A 1 104 ? -9.870 11.010 4.645 1.00 97.25 104 GLN A N 1
ATOM 821 C CA . GLN A 1 104 ? -8.887 10.433 5.566 1.00 97.25 104 GLN A CA 1
ATOM 822 C C . GLN A 1 104 ? -7.821 11.456 5.991 1.00 97.25 104 GLN A C 1
ATOM 824 O O . GLN A 1 104 ? -7.382 11.448 7.139 1.00 97.25 104 GLN A O 1
ATOM 829 N N . LEU A 1 105 ? -7.403 12.351 5.089 1.00 97.31 105 LEU A N 1
ATOM 830 C CA . LEU A 1 105 ? -6.491 13.443 5.432 1.00 97.31 105 LEU A CA 1
ATOM 831 C C . LEU A 1 105 ? -7.127 14.405 6.446 1.00 97.31 105 LEU A C 1
ATOM 833 O O . LEU A 1 105 ? -6.445 14.838 7.373 1.00 97.31 105 LEU A O 1
ATOM 837 N N . ASP A 1 106 ? -8.417 14.711 6.296 1.00 97.62 106 ASP A N 1
ATOM 838 C CA . ASP A 1 106 ? -9.160 15.553 7.236 1.00 97.62 106 ASP A CA 1
ATOM 839 C C . ASP A 1 106 ? -9.228 14.880 8.620 1.00 97.62 106 ASP A C 1
ATOM 841 O O . ASP A 1 106 ? -8.919 15.519 9.626 1.00 97.62 106 ASP A O 1
ATOM 845 N N . GLN A 1 107 ? -9.488 13.566 8.672 1.00 97.69 107 GLN A N 1
ATOM 846 C CA . GLN A 1 107 ? -9.437 12.781 9.915 1.00 97.69 107 GLN A CA 1
ATOM 847 C C . GLN A 1 107 ? -8.041 12.799 10.563 1.00 97.69 107 GLN A C 1
ATOM 849 O O . GLN A 1 107 ? -7.916 13.003 11.773 1.00 97.69 107 GLN A O 1
ATOM 854 N N . PHE A 1 108 ? -6.970 12.643 9.777 1.00 96.81 108 PHE A N 1
ATOM 855 C CA . PHE A 1 108 ? -5.608 12.786 10.296 1.00 96.81 108 PHE A CA 1
ATOM 856 C C . PHE A 1 108 ? -5.317 14.196 10.810 1.00 96.81 108 PHE A C 1
ATOM 858 O O . PHE A 1 108 ? -4.564 14.327 11.772 1.00 96.81 108 PHE A O 1
ATOM 865 N N . GLY A 1 109 ? -5.901 15.235 10.209 1.00 97.06 109 GLY A N 1
ATOM 866 C CA . GLY A 1 109 ? -5.751 16.621 10.655 1.00 97.06 109 GLY A CA 1
ATOM 867 C C . GLY A 1 109 ? -6.272 16.867 12.072 1.00 97.06 109 GLY A C 1
ATOM 868 O O . GLY A 1 109 ? -5.800 17.783 12.745 1.00 97.06 109 GLY A O 1
ATOM 869 N N . GLU A 1 110 ? -7.201 16.032 12.540 1.00 97.38 110 GLU A N 1
ATOM 870 C CA . GLU A 1 110 ? -7.720 16.060 13.909 1.00 97.38 110 GLU A CA 1
ATOM 871 C C . GLU A 1 110 ? -6.969 15.105 14.854 1.00 97.38 110 GLU A C 1
ATOM 873 O O . GLU A 1 110 ? -6.866 15.376 16.052 1.00 97.38 110 GLU A O 1
ATOM 878 N N . ALA A 1 111 ? -6.410 14.007 14.333 1.00 95.25 111 ALA A N 1
ATOM 879 C CA . ALA A 1 111 ? -5.739 12.980 15.135 1.00 95.25 111 ALA A CA 1
ATOM 880 C C . ALA A 1 111 ? -4.222 13.199 15.315 1.00 95.25 111 ALA A C 1
ATOM 882 O O . ALA A 1 111 ? -3.643 12.742 16.304 1.00 95.25 111 ALA A O 1
ATOM 883 N N . CYS A 1 112 ? -3.550 13.871 14.375 1.00 94.62 112 CYS A N 1
ATOM 884 C CA . CYS A 1 112 ? -2.095 14.038 14.373 1.00 94.62 112 CYS A CA 1
ATOM 885 C C . CYS A 1 112 ? -1.626 15.322 13.664 1.00 94.62 112 CYS A C 1
ATOM 887 O O . CYS A 1 112 ? -2.408 16.090 13.110 1.00 94.62 112 CYS A O 1
ATOM 889 N N . ILE A 1 113 ? -0.313 15.573 13.692 1.00 95.56 113 ILE A N 1
ATOM 890 C CA . ILE A 1 113 ? 0.291 16.730 13.023 1.00 95.56 113 ILE A CA 1
ATOM 891 C C . ILE A 1 113 ? 0.599 16.378 11.565 1.00 95.56 113 ILE A C 1
ATOM 893 O O . ILE A 1 113 ? 1.440 15.525 11.287 1.00 95.56 113 ILE A O 1
ATOM 897 N N . ILE A 1 114 ? -0.012 17.106 10.630 1.00 96.69 114 ILE A N 1
ATOM 898 C CA . ILE A 1 114 ? 0.304 16.997 9.203 1.00 96.69 114 ILE A CA 1
ATOM 899 C C . ILE A 1 114 ? 1.550 17.829 8.886 1.00 96.69 114 ILE A C 1
ATOM 901 O O . ILE A 1 114 ? 1.518 19.058 8.939 1.00 96.69 114 ILE A O 1
ATOM 905 N N . LEU A 1 115 ? 2.649 17.168 8.518 1.00 95.62 115 LEU A N 1
ATOM 906 C CA . LEU A 1 115 ? 3.909 17.852 8.203 1.00 95.62 115 LEU A CA 1
ATOM 907 C C . LEU A 1 115 ? 3.941 18.409 6.776 1.00 95.62 115 LEU A C 1
ATOM 909 O O . LEU A 1 115 ? 4.295 19.567 6.557 1.00 95.62 115 LEU A O 1
ATOM 913 N N . LYS A 1 116 ? 3.609 17.574 5.787 1.00 94.12 116 LYS A N 1
ATOM 914 C CA . LYS A 1 116 ? 3.754 17.915 4.368 1.00 94.12 116 LYS A CA 1
ATOM 915 C C . LYS A 1 116 ? 2.719 17.168 3.521 1.00 94.12 116 LYS A C 1
ATOM 917 O O . LYS A 1 116 ? 3.029 16.100 2.997 1.00 94.12 116 LYS A O 1
ATOM 922 N N . PRO A 1 117 ? 1.505 17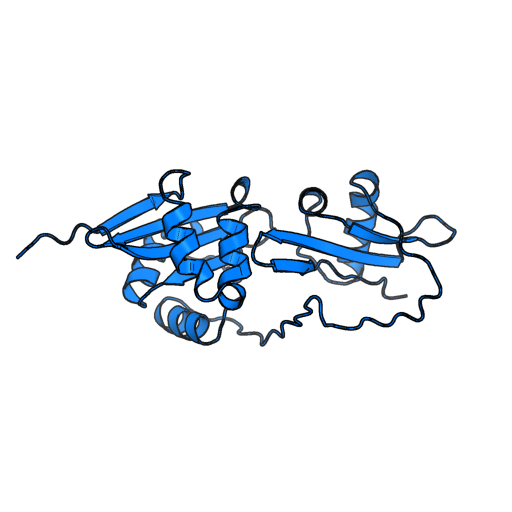.713 3.351 1.00 94.25 117 PRO A N 1
ATOM 923 C CA . PRO A 1 117 ? 0.532 17.105 2.460 1.00 94.25 117 PRO A CA 1
ATOM 924 C C . PRO A 1 117 ? 1.012 17.274 1.013 1.00 94.25 117 PRO A C 1
ATOM 926 O O . PRO A 1 117 ? 1.293 18.388 0.561 1.00 94.25 117 PRO A O 1
ATOM 929 N N . ILE A 1 118 ? 1.128 16.166 0.283 1.00 94.56 118 ILE A N 1
ATOM 930 C CA . ILE A 1 118 ? 1.486 16.160 -1.137 1.00 94.56 118 ILE A CA 1
ATOM 931 C C . ILE A 1 118 ? 0.282 15.643 -1.909 1.00 94.56 118 ILE A C 1
ATOM 933 O O . ILE A 1 118 ? -0.252 14.580 -1.610 1.00 94.56 118 ILE A O 1
ATOM 937 N N . LYS A 1 119 ? -0.151 16.402 -2.919 1.00 94.06 119 LYS A N 1
ATOM 938 C CA . LYS A 1 119 ? -1.237 15.959 -3.788 1.00 94.06 119 LYS A CA 1
ATOM 939 C C . LYS A 1 119 ? -0.723 14.897 -4.751 1.00 94.06 119 LYS A C 1
ATOM 941 O O . LYS A 1 119 ? -0.031 15.216 -5.717 1.00 94.06 119 LYS A O 1
ATOM 946 N N . GLU A 1 120 ? -1.121 13.662 -4.506 1.00 90.06 120 GLU A N 1
ATOM 947 C CA . GLU A 1 120 ? -0.884 12.539 -5.400 1.00 90.06 120 GLU A CA 1
ATOM 948 C C . GLU A 1 120 ? -2.015 12.405 -6.431 1.00 90.06 120 GLU A C 1
ATOM 950 O O . GLU A 1 120 ? -3.150 12.841 -6.208 1.00 90.06 120 GLU A O 1
ATOM 955 N N . ARG A 1 121 ? -1.702 11.854 -7.606 1.00 90.38 121 ARG A N 1
ATOM 956 C CA . ARG A 1 121 ? -2.691 11.538 -8.641 1.00 90.38 121 ARG A CA 1
ATOM 957 C C . ARG A 1 121 ? -2.616 10.054 -8.943 1.00 90.38 121 ARG A C 1
ATOM 959 O O . ARG A 1 121 ? -1.587 9.585 -9.410 1.00 90.38 121 ARG A O 1
ATOM 966 N N . GLN A 1 122 ? -3.726 9.358 -8.749 1.00 88.50 122 GLN A N 1
ATOM 967 C CA . GLN A 1 122 ? -3.858 7.970 -9.164 1.00 88.50 122 GLN A CA 1
ATOM 968 C C . GLN A 1 122 ? -4.407 7.907 -10.589 1.00 88.50 122 GLN A C 1
ATOM 970 O O . GLN A 1 122 ? -5.385 8.578 -10.928 1.00 88.50 122 GLN A O 1
ATOM 975 N N . MET A 1 123 ? -3.753 7.111 -11.430 1.00 91.75 123 MET A N 1
ATOM 976 C CA . MET A 1 123 ? -4.220 6.781 -12.772 1.00 91.75 123 MET A CA 1
ATOM 977 C C . MET A 1 123 ? -4.865 5.401 -12.726 1.00 91.75 123 MET A C 1
ATOM 979 O O . MET A 1 123 ? -4.255 4.453 -12.242 1.00 91.75 123 MET A O 1
ATOM 983 N N . ILE A 1 124 ? -6.094 5.291 -13.228 1.00 91.38 124 ILE A N 1
ATOM 984 C CA . ILE A 1 124 ? -6.858 4.043 -13.212 1.00 91.38 124 ILE A CA 1
ATOM 985 C C . ILE A 1 124 ? -7.055 3.591 -14.652 1.00 91.38 124 ILE A C 1
ATOM 987 O O . ILE A 1 124 ? -7.521 4.362 -15.490 1.00 91.38 124 ILE A O 1
ATOM 991 N N . ALA A 1 125 ? -6.708 2.336 -14.910 1.00 92.62 125 ALA A N 1
ATOM 992 C CA . ALA A 1 125 ? -7.002 1.644 -16.151 1.00 92.62 125 ALA A CA 1
ATOM 993 C C . ALA A 1 125 ? -7.853 0.413 -15.836 1.00 92.62 125 ALA A C 1
ATOM 995 O O . ALA A 1 125 ? -7.571 -0.333 -14.898 1.00 92.62 125 ALA A O 1
ATOM 996 N N . ASP A 1 126 ? -8.893 0.204 -16.628 1.00 91.25 126 ASP A N 1
ATOM 997 C CA . ASP A 1 126 ? -9.741 -0.980 -16.569 1.00 91.25 126 ASP A CA 1
ATOM 998 C C . ASP A 1 126 ? -9.627 -1.798 -17.864 1.00 91.25 126 ASP A C 1
ATOM 1000 O O . ASP A 1 126 ? -8.841 -1.499 -18.762 1.00 91.25 126 ASP A O 1
ATOM 1004 N N . LYS A 1 127 ? -10.441 -2.848 -17.984 1.00 89.88 127 LYS A N 1
ATOM 1005 C CA . LYS A 1 127 ? -10.442 -3.726 -19.166 1.00 89.88 127 LYS A CA 1
ATOM 1006 C C . LYS A 1 127 ? -10.889 -3.033 -20.458 1.00 89.88 127 LYS A C 1
ATOM 1008 O O . LYS A 1 127 ? -10.682 -3.597 -21.527 1.00 89.88 127 LYS A O 1
ATOM 1013 N N . SER A 1 128 ? -11.543 -1.878 -20.362 1.00 94.06 128 SER A N 1
ATOM 1014 C CA . SER A 1 128 ? -11.965 -1.074 -21.511 1.00 94.06 128 SER A CA 1
ATOM 1015 C C . SER A 1 128 ? -10.908 -0.057 -21.937 1.00 94.06 128 SER A C 1
ATOM 1017 O O . SER A 1 128 ? -11.035 0.553 -22.995 1.00 94.06 128 SER A O 1
ATOM 1019 N N . THR A 1 129 ? -9.857 0.120 -21.133 1.00 93.50 129 THR A N 1
ATOM 1020 C CA . THR A 1 129 ? -8.783 1.063 -21.427 1.00 93.50 129 THR A CA 1
ATOM 1021 C C . THR A 1 129 ? -7.925 0.535 -22.571 1.00 93.50 129 THR A C 1
ATOM 1023 O O . THR A 1 129 ? -7.233 -0.475 -22.442 1.00 93.50 129 THR A O 1
ATOM 1026 N N . GLU A 1 130 ? -7.954 1.238 -23.699 1.00 93.12 130 GLU A N 1
ATOM 1027 C CA . GLU A 1 130 ? -7.062 0.966 -24.821 1.00 93.12 130 GLU A CA 1
ATOM 1028 C C . GLU A 1 130 ? -5.669 1.530 -24.527 1.00 93.12 130 GLU A C 1
ATOM 1030 O O . GLU A 1 130 ? -5.504 2.717 -24.239 1.00 93.12 130 GLU A O 1
ATOM 1035 N N . LEU A 1 131 ? -4.656 0.668 -24.603 1.00 88.31 131 LEU A N 1
ATOM 1036 C CA . LEU A 1 131 ? -3.260 1.039 -24.406 1.00 88.31 131 LEU A CA 1
ATOM 1037 C C . LEU A 1 131 ? -2.531 1.006 -25.746 1.00 88.31 131 LEU A C 1
ATOM 1039 O O . LEU A 1 131 ? -2.616 0.031 -26.492 1.00 88.31 131 LEU A O 1
ATOM 1043 N N . TYR A 1 132 ? -1.770 2.060 -26.017 1.00 87.38 132 TYR A N 1
ATOM 1044 C CA . TYR A 1 132 ? -0.968 2.203 -27.225 1.00 87.38 132 TYR A CA 1
ATOM 1045 C C . TYR A 1 132 ? 0.507 2.286 -26.826 1.00 87.38 132 TYR A C 1
ATOM 1047 O O . TYR A 1 132 ? 0.865 3.096 -25.973 1.00 87.38 132 TYR A O 1
ATOM 1055 N N . CYS A 1 133 ? 1.369 1.466 -27.436 1.00 83.38 133 CYS A N 1
ATOM 1056 C CA . CYS A 1 133 ? 2.820 1.625 -27.318 1.00 83.38 133 CYS A CA 1
ATOM 1057 C C . CYS A 1 133 ? 3.495 1.617 -28.688 1.00 83.38 133 CYS A C 1
ATOM 1059 O O . CYS A 1 133 ? 3.331 0.675 -29.459 1.00 83.38 133 CYS A O 1
ATOM 1061 N N . GLU A 1 134 ? 4.350 2.610 -28.927 1.00 86.12 134 GLU A N 1
ATOM 1062 C CA . GLU A 1 134 ? 5.337 2.623 -30.012 1.00 86.12 134 GLU A CA 1
ATOM 1063 C C . GLU A 1 134 ? 6.722 2.251 -29.457 1.00 86.12 134 GLU A C 1
ATOM 1065 O O . GLU A 1 134 ? 7.698 2.999 -29.527 1.00 86.12 134 GLU A O 1
ATOM 1070 N N . CYS A 1 135 ? 6.782 1.088 -28.814 1.00 81.12 135 CYS A N 1
ATOM 1071 C CA . CYS A 1 135 ? 7.961 0.596 -28.116 1.00 81.12 135 CYS A CA 1
ATOM 1072 C C . CYS A 1 135 ? 9.069 0.227 -29.129 1.00 81.12 135 CYS A C 1
ATOM 1074 O O . CYS A 1 135 ? 8.867 -0.633 -29.985 1.00 81.12 135 CYS A O 1
ATOM 1076 N N . LYS A 1 136 ? 10.260 0.837 -29.020 1.00 85.75 136 LYS A N 1
ATOM 1077 C CA . LYS A 1 136 ? 11.439 0.469 -29.840 1.00 85.75 136 LYS A CA 1
ATOM 1078 C C . LYS A 1 136 ? 12.132 -0.806 -29.357 1.00 85.75 136 LYS A C 1
ATOM 1080 O O . LYS A 1 136 ? 12.783 -1.489 -30.141 1.00 85.75 136 LYS A O 1
ATOM 1085 N N . GLN A 1 137 ? 11.992 -1.106 -28.071 1.00 88.75 137 GLN A N 1
ATOM 1086 C CA . GLN A 1 137 ? 12.540 -2.283 -27.408 1.00 88.75 137 GLN A CA 1
ATOM 1087 C C . GLN A 1 137 ? 11.401 -3.074 -26.763 1.00 88.75 137 GLN A C 1
ATOM 1089 O O . GLN A 1 137 ? 10.384 -2.510 -26.356 1.00 88.75 137 GLN A O 1
ATOM 1094 N N . THR A 1 138 ? 11.568 -4.394 -26.688 1.00 91.25 138 THR A N 1
ATOM 1095 C CA . THR A 1 138 ? 10.590 -5.283 -26.051 1.00 91.25 138 THR A CA 1
ATOM 1096 C C . THR A 1 138 ? 10.941 -5.445 -24.573 1.00 91.25 138 THR A C 1
ATOM 1098 O O . THR A 1 138 ? 12.063 -5.859 -24.278 1.00 91.25 138 THR A O 1
ATOM 1101 N N . PRO A 1 139 ? 10.011 -5.177 -23.640 1.00 94.50 139 PRO A N 1
ATOM 1102 C CA . PRO A 1 139 ? 10.248 -5.423 -22.226 1.00 94.50 139 PRO A CA 1
ATOM 1103 C C . PRO A 1 139 ? 10.496 -6.902 -21.935 1.00 94.50 139 PRO A C 1
ATOM 1105 O O . PRO A 1 139 ? 9.802 -7.783 -22.447 1.00 94.50 139 PRO A O 1
ATOM 1108 N N . VAL A 1 140 ? 11.450 -7.177 -21.053 1.00 96.00 140 VAL A N 1
ATOM 1109 C CA . VAL A 1 140 ? 11.749 -8.520 -20.558 1.00 96.00 140 VAL A CA 1
ATOM 1110 C C . VAL A 1 140 ? 11.237 -8.690 -19.138 1.00 96.00 140 VAL A C 1
ATOM 1112 O O . VAL A 1 140 ? 11.238 -7.752 -18.341 1.00 96.00 140 VAL A O 1
ATOM 1115 N N . ARG A 1 141 ? 10.809 -9.908 -18.799 1.00 97.00 141 ARG A N 1
ATOM 1116 C CA . ARG A 1 141 ? 10.421 -10.229 -17.425 1.00 97.00 141 ARG A CA 1
ATOM 1117 C C . ARG A 1 141 ? 11.665 -10.319 -16.548 1.00 97.00 141 ARG A C 1
ATOM 1119 O O . ARG A 1 141 ? 12.582 -11.089 -16.835 1.00 97.00 141 ARG A O 1
ATOM 1126 N N . LEU A 1 142 ? 11.666 -9.570 -15.456 1.00 96.88 142 LEU A N 1
ATOM 1127 C CA . LEU A 1 142 ? 12.745 -9.566 -14.480 1.00 96.88 142 LEU A CA 1
ATOM 1128 C C . LEU A 1 142 ? 12.510 -10.623 -13.390 1.00 96.88 142 LEU A C 1
ATOM 1130 O O . LEU A 1 142 ? 11.399 -11.111 -13.187 1.00 96.88 142 LEU A O 1
ATOM 1134 N N . SER A 1 143 ? 13.583 -10.990 -12.691 1.00 94.88 143 SER A N 1
ATOM 1135 C CA . SER A 1 143 ? 13.565 -11.937 -11.574 1.00 94.88 143 SER A CA 1
ATOM 1136 C C . SER A 1 143 ? 14.445 -11.422 -10.441 1.00 94.88 143 SER A C 1
ATOM 1138 O O . SER A 1 143 ? 15.208 -10.480 -10.646 1.00 94.88 143 SER A O 1
ATOM 1140 N N . ILE A 1 144 ? 14.414 -12.087 -9.285 1.00 95.19 144 ILE A N 1
ATOM 1141 C CA . ILE A 1 144 ? 15.229 -11.720 -8.117 1.00 95.19 144 ILE A CA 1
ATOM 1142 C C . ILE A 1 144 ? 16.736 -11.611 -8.419 1.00 95.19 144 ILE A C 1
ATOM 1144 O O . ILE A 1 144 ? 17.451 -10.872 -7.754 1.00 95.19 144 ILE A O 1
ATOM 1148 N N . LYS A 1 145 ? 17.229 -12.277 -9.475 1.00 95.44 145 LYS A N 1
ATOM 1149 C CA . LYS A 1 145 ? 18.622 -12.151 -9.943 1.00 95.44 145 LYS A CA 1
ATOM 1150 C C . LYS A 1 145 ? 18.990 -10.732 -10.389 1.00 95.44 145 LYS A C 1
ATOM 1152 O O . LYS A 1 145 ? 20.169 -10.411 -10.461 1.00 95.44 145 LYS A O 1
ATOM 1157 N N . HIS A 1 146 ? 17.997 -9.905 -10.702 1.00 95.94 146 HIS A N 1
ATOM 1158 C CA . HIS A 1 146 ? 18.170 -8.521 -11.130 1.00 95.94 146 HIS A CA 1
ATOM 1159 C C . HIS A 1 146 ? 18.034 -7.517 -9.976 1.00 95.94 146 HIS A C 1
ATOM 1161 O O . HIS A 1 146 ? 18.147 -6.320 -10.219 1.00 95.94 146 HIS A O 1
ATOM 1167 N N . ALA A 1 147 ? 17.804 -7.969 -8.736 1.00 94.12 147 ALA A N 1
ATOM 1168 C CA . ALA A 1 147 ? 17.531 -7.092 -7.596 1.00 94.12 147 ALA A CA 1
ATOM 1169 C C . ALA A 1 147 ? 18.619 -6.024 -7.384 1.00 94.12 147 ALA A C 1
ATOM 1171 O O . ALA A 1 147 ? 18.291 -4.858 -7.209 1.00 94.12 147 ALA A O 1
ATOM 1172 N N . GLU A 1 148 ? 19.903 -6.378 -7.483 1.00 93.31 148 GLU A N 1
ATOM 1173 C CA . GLU A 1 148 ? 20.989 -5.398 -7.316 1.00 93.31 148 GLU A CA 1
ATOM 1174 C C . GLU A 1 148 ? 21.022 -4.341 -8.432 1.00 93.31 148 GLU A C 1
ATOM 1176 O O . GLU A 1 148 ? 21.264 -3.168 -8.157 1.00 93.31 148 GLU A O 1
ATOM 1181 N N . GLN A 1 149 ? 20.716 -4.715 -9.681 1.00 94.88 149 GLN A N 1
ATOM 1182 C CA . GLN A 1 149 ? 20.606 -3.738 -10.771 1.00 94.88 149 GLN A CA 1
ATOM 1183 C C . GLN A 1 149 ? 19.411 -2.802 -10.562 1.00 94.88 149 GLN A C 1
ATOM 1185 O O . GLN A 1 149 ? 19.517 -1.600 -10.786 1.00 94.88 149 GLN A O 1
ATOM 1190 N N . LEU A 1 150 ? 18.282 -3.343 -10.090 1.00 94.81 150 LEU A N 1
ATOM 1191 C CA . LEU A 1 150 ? 17.098 -2.549 -9.769 1.00 94.81 150 LEU A CA 1
ATOM 1192 C C . LEU A 1 150 ? 17.358 -1.582 -8.617 1.00 94.81 150 LEU A C 1
ATOM 1194 O O . LEU A 1 150 ? 16.974 -0.420 -8.706 1.00 94.81 150 LEU A O 1
ATOM 1198 N N . LYS A 1 151 ? 18.060 -2.030 -7.574 1.00 92.25 151 LYS A N 1
ATOM 1199 C CA . LYS A 1 151 ? 18.483 -1.178 -6.461 1.00 92.25 151 LYS A CA 1
ATOM 1200 C C . LYS A 1 151 ? 19.262 0.037 -6.955 1.00 92.25 151 LYS A C 1
ATOM 1202 O O . LYS A 1 151 ? 18.988 1.158 -6.530 1.00 92.25 151 LYS A O 1
ATOM 1207 N N . GLU A 1 152 ? 20.218 -0.184 -7.854 1.00 92.50 152 GLU A N 1
ATOM 1208 C CA . GLU A 1 152 ? 21.021 0.896 -8.419 1.00 92.50 152 GLU A CA 1
ATOM 1209 C C . GLU A 1 152 ? 20.185 1.824 -9.307 1.00 92.50 152 GLU A C 1
ATOM 1211 O O . GLU A 1 152 ? 20.272 3.044 -9.165 1.00 92.50 152 GLU A O 1
ATOM 1216 N N . LEU A 1 153 ? 19.311 1.269 -10.152 1.00 94.38 153 LEU A N 1
ATOM 1217 C CA . LEU A 1 153 ? 18.392 2.056 -10.972 1.00 94.38 153 LEU A CA 1
ATOM 1218 C C . LEU A 1 153 ? 17.498 2.963 -10.114 1.00 94.38 153 LEU A C 1
ATOM 1220 O O . LEU A 1 153 ? 17.441 4.164 -10.365 1.00 94.38 153 LEU A O 1
ATOM 1224 N N . TYR A 1 154 ? 16.865 2.425 -9.068 1.00 93.00 154 TYR A N 1
ATOM 1225 C CA . TYR A 1 154 ? 16.003 3.195 -8.164 1.00 93.00 154 TYR A CA 1
ATOM 1226 C C . TYR A 1 154 ? 16.760 4.272 -7.386 1.00 93.00 154 TYR A C 1
ATOM 1228 O O . TYR A 1 154 ? 16.242 5.370 -7.156 1.00 93.00 154 TYR A O 1
ATOM 1236 N N . ARG A 1 155 ? 18.012 3.988 -7.008 1.00 90.44 155 ARG A N 1
ATOM 1237 C CA . ARG A 1 155 ? 18.900 4.975 -6.388 1.00 90.44 155 ARG A CA 1
ATOM 1238 C C . ARG A 1 155 ? 19.178 6.137 -7.344 1.00 90.44 155 ARG A C 1
ATOM 1240 O O . ARG A 1 155 ? 19.153 7.289 -6.914 1.00 90.44 155 ARG A O 1
ATOM 1247 N N . LEU A 1 156 ? 19.438 5.849 -8.620 1.00 91.50 156 LEU A N 1
ATOM 1248 C CA . LEU A 1 156 ? 19.711 6.855 -9.652 1.00 91.50 156 LEU A CA 1
ATOM 1249 C C . LEU A 1 156 ? 18.464 7.658 -10.045 1.00 91.50 156 LEU A C 1
ATOM 1251 O O . LEU A 1 156 ? 18.580 8.855 -10.303 1.00 91.50 156 LEU A O 1
ATOM 1255 N N . SER A 1 157 ? 17.280 7.039 -10.049 1.00 89.38 157 SER A N 1
ATOM 1256 C CA . SER A 1 157 ? 16.006 7.709 -10.351 1.00 89.38 157 SER A CA 1
ATOM 1257 C C . SER A 1 157 ? 15.402 8.473 -9.168 1.00 89.38 157 SER A C 1
ATOM 1259 O O . SER A 1 157 ? 14.396 9.158 -9.340 1.00 89.38 157 SER A O 1
ATOM 1261 N N . GLY A 1 158 ? 15.990 8.380 -7.971 1.00 85.56 158 GLY A N 1
ATOM 1262 C CA . GLY A 1 158 ? 15.510 9.089 -6.781 1.00 85.56 158 GLY A CA 1
ATOM 1263 C C . GLY A 1 158 ? 14.236 8.496 -6.172 1.00 85.56 158 GLY A C 1
ATOM 1264 O O . GLY A 1 158 ? 13.453 9.223 -5.564 1.00 85.56 158 GLY A O 1
ATOM 1265 N N . THR A 1 159 ? 14.017 7.190 -6.326 1.00 80.81 159 THR A N 1
ATOM 1266 C CA . THR A 1 159 ? 12.842 6.464 -5.814 1.00 80.81 159 THR A CA 1
ATOM 1267 C C . THR A 1 159 ? 13.275 5.486 -4.713 1.00 80.81 159 THR A C 1
ATOM 1269 O O . THR A 1 159 ? 13.521 4.317 -4.999 1.00 80.81 159 THR A O 1
ATOM 1272 N N . PRO A 1 160 ? 13.418 5.934 -3.452 1.00 70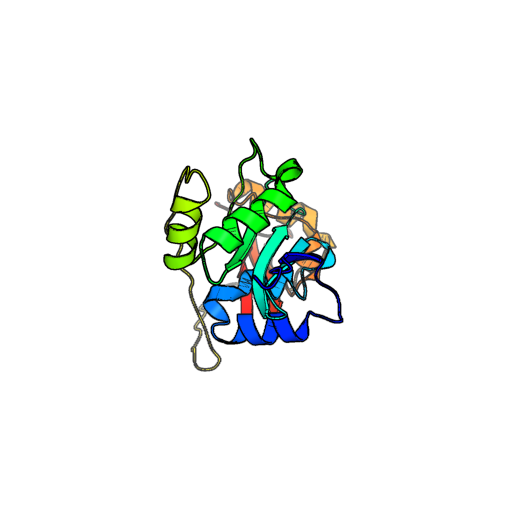.31 160 PRO A N 1
ATOM 1273 C CA . PRO A 1 160 ? 14.029 5.131 -2.389 1.00 70.31 160 PRO A CA 1
ATOM 1274 C C . PRO A 1 160 ? 13.115 4.038 -1.812 1.00 70.31 160 PRO A C 1
ATOM 1276 O O . PRO A 1 160 ? 13.596 3.167 -1.096 1.00 70.31 160 PRO A O 1
ATOM 1279 N N . ALA A 1 161 ? 11.810 4.073 -2.095 1.00 78.19 161 ALA A N 1
ATOM 1280 C CA . ALA A 1 161 ? 10.826 3.148 -1.534 1.00 78.19 161 ALA A CA 1
ATOM 1281 C C . ALA A 1 161 ? 10.825 1.795 -2.271 1.00 78.19 161 ALA A C 1
ATOM 1283 O O . ALA A 1 161 ? 9.878 1.468 -2.981 1.00 78.19 161 ALA A O 1
ATOM 1284 N N . TRP A 1 162 ? 11.905 1.021 -2.138 1.00 84.88 162 TRP A N 1
ATOM 1285 C CA . TRP A 1 162 ? 12.021 -0.292 -2.770 1.00 84.88 162 TRP A CA 1
ATOM 1286 C C . TRP A 1 162 ? 12.784 -1.297 -1.907 1.00 84.88 162 TRP A C 1
ATOM 1288 O O . TRP A 1 162 ? 13.866 -1.006 -1.398 1.00 84.88 162 TRP A O 1
ATOM 1298 N N . THR A 1 163 ? 12.262 -2.525 -1.849 1.00 86.81 163 THR A N 1
ATOM 1299 C CA . THR A 1 163 ? 12.971 -3.700 -1.335 1.00 86.81 163 THR A CA 1
ATOM 1300 C C . THR A 1 163 ? 12.930 -4.846 -2.347 1.00 86.81 163 THR A C 1
ATOM 1302 O O . THR A 1 163 ? 11.994 -4.946 -3.149 1.00 86.81 163 THR A O 1
ATOM 1305 N N . PRO A 1 164 ? 13.904 -5.776 -2.312 1.00 89.00 164 PRO A N 1
ATOM 1306 C CA . PRO A 1 164 ? 13.870 -6.971 -3.154 1.00 89.00 164 PRO A CA 1
ATOM 1307 C C . PRO A 1 164 ? 12.601 -7.821 -2.978 1.00 89.00 164 PRO A C 1
ATOM 1309 O O . PRO A 1 164 ? 12.199 -8.507 -3.921 1.00 89.00 164 PRO A O 1
ATOM 1312 N N . ASN A 1 165 ? 11.948 -7.760 -1.808 1.00 88.31 165 ASN A N 1
ATOM 1313 C CA . ASN A 1 165 ? 10.716 -8.498 -1.518 1.00 88.31 165 ASN A CA 1
ATOM 1314 C C . ASN A 1 165 ? 9.577 -8.125 -2.469 1.00 88.31 165 ASN A C 1
ATOM 1316 O O . ASN A 1 165 ? 8.779 -8.996 -2.820 1.00 88.31 165 ASN A O 1
ATOM 1320 N N . ALA A 1 166 ? 9.554 -6.883 -2.967 1.00 88.75 166 ALA A N 1
ATOM 1321 C CA . ALA A 1 166 ? 8.548 -6.419 -3.916 1.00 88.75 166 ALA A CA 1
ATOM 1322 C C . ALA A 1 166 ? 8.470 -7.300 -5.177 1.00 88.75 166 ALA A C 1
ATOM 1324 O O . ALA A 1 166 ? 7.396 -7.487 -5.743 1.00 88.75 166 ALA A O 1
ATOM 1325 N N . MET A 1 167 ? 9.578 -7.930 -5.589 1.00 91.75 167 MET A N 1
ATOM 1326 C CA . MET A 1 167 ? 9.599 -8.825 -6.755 1.00 91.75 167 MET A CA 1
ATOM 1327 C C . MET A 1 167 ? 8.792 -10.120 -6.565 1.00 91.75 167 MET A C 1
ATOM 1329 O O . MET A 1 167 ? 8.516 -10.811 -7.546 1.00 91.75 167 MET A O 1
ATOM 1333 N N . ASN A 1 168 ? 8.416 -10.461 -5.329 1.00 90.25 168 ASN A N 1
ATOM 1334 C CA . ASN A 1 168 ? 7.572 -11.618 -5.021 1.00 90.25 168 ASN A CA 1
ATOM 1335 C C . ASN A 1 168 ? 6.070 -11.286 -5.073 1.00 90.25 168 ASN A C 1
ATOM 1337 O O . ASN A 1 168 ? 5.247 -12.200 -5.083 1.00 90.25 168 ASN A O 1
ATOM 1341 N N . LEU A 1 169 ? 5.707 -10.000 -5.123 1.00 90.31 169 LEU A N 1
ATOM 1342 C CA . LEU A 1 169 ? 4.318 -9.523 -5.067 1.00 90.31 169 LEU A CA 1
ATOM 1343 C C . LEU A 1 169 ? 3.628 -9.563 -6.432 1.00 90.31 169 LEU A C 1
ATOM 1345 O O . LEU A 1 169 ? 2.402 -9.627 -6.527 1.00 90.31 169 LEU A O 1
ATOM 1349 N N . GLY A 1 170 ? 4.411 -9.570 -7.505 1.00 92.38 170 GLY A N 1
ATOM 1350 C CA . GLY A 1 170 ? 3.890 -9.611 -8.857 1.00 92.38 170 GLY A CA 1
ATOM 1351 C C . GLY A 1 170 ? 4.989 -9.537 -9.910 1.00 92.38 170 GLY A C 1
ATOM 1352 O O . GLY A 1 170 ? 6.180 -9.605 -9.602 1.00 92.38 170 GLY A O 1
ATOM 1353 N N . PRO A 1 171 ? 4.609 -9.460 -11.193 1.00 95.19 171 PRO A N 1
ATOM 1354 C CA . PRO A 1 171 ? 5.577 -9.378 -12.269 1.00 95.19 171 PRO A CA 1
ATOM 1355 C C . PRO A 1 171 ? 6.323 -8.039 -12.258 1.00 95.19 171 PRO A C 1
ATOM 1357 O O . PRO A 1 171 ? 5.741 -6.981 -12.040 1.00 95.19 171 PRO A O 1
ATOM 1360 N N . PHE A 1 172 ? 7.611 -8.106 -12.579 1.00 96.81 172 PHE A N 1
ATOM 1361 C CA . PHE A 1 172 ? 8.431 -6.953 -12.926 1.00 96.81 172 PHE A CA 1
ATOM 1362 C C . PHE A 1 172 ? 8.867 -7.097 -14.377 1.00 96.81 172 PHE A C 1
ATOM 1364 O O . PHE A 1 172 ? 9.284 -8.181 -14.800 1.00 96.81 172 PHE A O 1
ATOM 1371 N N . TYR A 1 173 ? 8.789 -6.003 -15.121 1.00 97.00 173 TYR A N 1
ATOM 1372 C CA . TYR A 1 173 ? 9.277 -5.913 -16.488 1.00 97.00 173 TYR A CA 1
ATOM 1373 C C . TYR A 1 173 ? 10.269 -4.769 -16.601 1.00 97.00 173 TYR A C 1
ATOM 1375 O O . TYR A 1 173 ? 10.105 -3.741 -15.951 1.00 97.00 173 TYR A O 1
ATOM 1383 N N . GLY A 1 174 ? 11.288 -4.942 -17.433 1.00 96.31 174 GLY A N 1
ATOM 1384 C CA . GLY A 1 174 ? 12.253 -3.888 -17.703 1.00 96.31 174 GLY A CA 1
ATOM 1385 C C . GLY A 1 174 ? 12.753 -3.895 -19.133 1.00 96.31 174 GLY A C 1
ATOM 1386 O O . GLY A 1 174 ? 12.551 -4.858 -19.873 1.00 96.31 174 GLY A O 1
ATOM 1387 N N . ILE A 1 175 ? 13.400 -2.804 -19.511 1.00 96.19 175 ILE A N 1
ATOM 1388 C CA . ILE A 1 175 ? 14.156 -2.688 -20.753 1.00 96.19 175 ILE A CA 1
ATOM 1389 C C . ILE A 1 175 ? 15.606 -3.034 -20.427 1.00 96.19 175 ILE A C 1
ATOM 1391 O O . ILE A 1 175 ? 16.190 -2.436 -19.525 1.00 96.19 175 ILE A O 1
ATOM 1395 N N . MET A 1 176 ? 16.146 -4.038 -21.119 1.00 95.00 176 MET A N 1
ATOM 1396 C CA . MET A 1 176 ? 17.563 -4.384 -21.033 1.00 95.00 176 MET A CA 1
ATOM 1397 C C . MET A 1 176 ? 18.295 -3.829 -22.245 1.00 95.00 176 MET A C 1
ATOM 1399 O O . MET A 1 176 ? 17.855 -4.040 -23.378 1.00 95.00 176 MET A O 1
ATOM 1403 N N . GLU A 1 177 ? 19.411 -3.165 -21.984 1.00 93.25 177 GLU A N 1
ATOM 1404 C CA . GLU A 1 177 ? 20.341 -2.716 -23.011 1.00 93.25 177 GLU A CA 1
ATOM 1405 C C . GLU A 1 177 ? 21.239 -3.864 -23.488 1.00 93.25 177 GLU A C 1
ATOM 1407 O O . GLU A 1 177 ? 21.309 -4.935 -22.873 1.00 93.25 177 GLU A O 1
ATOM 1412 N N . ASP A 1 178 ? 21.952 -3.637 -24.592 1.00 92.44 178 ASP A N 1
ATOM 1413 C CA . ASP A 1 178 ? 22.830 -4.638 -25.215 1.00 92.44 178 ASP A CA 1
ATOM 1414 C C . ASP A 1 178 ? 23.965 -5.110 -24.283 1.00 92.44 178 ASP A C 1
ATOM 1416 O O . ASP A 1 178 ? 24.464 -6.229 -24.423 1.00 92.44 178 ASP A O 1
ATOM 1420 N N . ASP A 1 179 ? 24.368 -4.280 -23.316 1.00 92.94 179 ASP A N 1
ATOM 1421 C CA . ASP A 1 179 ? 25.380 -4.605 -22.304 1.00 92.94 179 ASP A CA 1
ATOM 1422 C C . ASP A 1 179 ? 24.816 -5.363 -21.084 1.00 92.94 179 ASP A C 1
ATOM 1424 O O . ASP A 1 179 ? 25.566 -5.740 -20.179 1.00 92.94 179 ASP A O 1
ATOM 1428 N N . GLY A 1 180 ? 23.506 -5.630 -21.071 1.00 91.88 180 GLY A N 1
ATOM 1429 C CA . GLY A 1 180 ? 22.805 -6.342 -20.006 1.00 91.88 180 GLY A CA 1
ATOM 1430 C C . GLY A 1 180 ? 22.413 -5.479 -18.806 1.00 91.88 180 GLY A C 1
ATOM 1431 O O . GLY A 1 180 ? 21.960 -6.037 -17.801 1.00 91.88 180 GLY A O 1
ATOM 1432 N N . THR A 1 181 ? 22.579 -4.156 -18.884 1.00 94.12 181 THR A N 1
ATOM 1433 C CA . THR A 1 181 ? 22.059 -3.216 -17.882 1.00 94.12 181 THR A CA 1
ATOM 1434 C C . THR A 1 181 ? 20.558 -2.983 -18.058 1.00 94.12 181 THR A C 1
ATOM 1436 O O . THR A 1 181 ? 20.014 -3.106 -19.156 1.00 94.12 181 THR A O 1
ATOM 1439 N N . ILE A 1 182 ? 19.863 -2.663 -16.963 1.00 96.12 182 ILE A N 1
ATOM 1440 C CA . ILE A 1 182 ? 18.438 -2.304 -16.986 1.00 96.12 182 ILE A CA 1
ATOM 1441 C C . ILE A 1 182 ? 18.309 -0.781 -17.047 1.00 96.12 182 ILE A C 1
ATOM 1443 O O . ILE A 1 182 ? 18.667 -0.092 -16.091 1.00 96.12 182 ILE A O 1
ATOM 1447 N N . SER A 1 183 ? 17.752 -0.262 -18.141 1.00 95.12 183 SER A N 1
ATOM 1448 C CA . SER A 1 183 ? 17.545 1.178 -18.349 1.00 95.12 183 SER A CA 1
ATOM 1449 C C . SER A 1 183 ? 16.166 1.662 -17.912 1.00 95.12 183 SER A C 1
ATOM 1451 O O . SER A 1 183 ? 15.994 2.833 -17.585 1.00 95.12 183 SER A O 1
ATOM 1453 N N . ALA A 1 184 ? 15.170 0.781 -17.858 1.00 95.56 184 ALA A N 1
ATOM 1454 C CA . ALA A 1 184 ? 13.844 1.109 -17.352 1.00 95.56 184 ALA A CA 1
ATOM 1455 C C . ALA A 1 184 ? 13.185 -0.101 -16.698 1.00 95.56 184 ALA A C 1
ATOM 1457 O O . ALA A 1 184 ? 13.443 -1.242 -17.081 1.00 95.56 184 ALA A O 1
ATOM 1458 N N . VAL A 1 185 ? 12.302 0.148 -15.736 1.00 96.12 185 VAL A N 1
ATOM 1459 C CA . VAL A 1 185 ? 11.546 -0.877 -15.017 1.00 96.12 185 VAL A CA 1
ATOM 1460 C C . VAL A 1 185 ? 10.137 -0.386 -14.709 1.00 96.12 185 VAL A C 1
ATOM 1462 O O . VAL A 1 185 ? 9.921 0.795 -14.448 1.00 96.12 185 VAL A O 1
ATOM 1465 N N . ALA A 1 186 ? 9.188 -1.314 -14.722 1.00 95.25 186 ALA A N 1
ATOM 1466 C CA . ALA A 1 186 ? 7.892 -1.181 -14.080 1.00 95.25 186 ALA A CA 1
ATOM 1467 C C . ALA A 1 186 ? 7.594 -2.471 -13.311 1.00 95.25 186 ALA A C 1
ATOM 1469 O O . ALA A 1 186 ? 7.803 -3.583 -13.817 1.00 95.25 186 ALA A O 1
ATOM 1470 N N . GLY A 1 187 ? 7.122 -2.319 -12.080 1.00 94.69 187 GLY A N 1
ATOM 1471 C CA . GLY A 1 187 ? 6.786 -3.421 -11.194 1.00 94.69 187 GLY A CA 1
ATOM 1472 C C . GLY A 1 187 ? 5.321 -3.418 -10.800 1.00 94.69 187 GLY A C 1
ATOM 1473 O O . GLY A 1 187 ? 4.577 -2.463 -11.025 1.00 94.69 187 GLY A O 1
ATOM 1474 N N . VAL A 1 188 ? 4.919 -4.506 -10.164 1.00 93.44 188 VAL A N 1
ATOM 1475 C CA . VAL A 1 188 ? 3.653 -4.574 -9.442 1.00 93.44 188 VAL A CA 1
ATOM 1476 C C . VAL A 1 188 ? 3.948 -4.461 -7.957 1.00 93.44 188 VAL A C 1
ATOM 1478 O O . VAL A 1 188 ? 4.836 -5.151 -7.455 1.00 93.44 188 VAL A O 1
ATOM 1481 N N . HIS A 1 189 ? 3.221 -3.584 -7.271 1.00 90.12 189 HIS A N 1
ATOM 1482 C CA . HIS A 1 189 ? 3.337 -3.439 -5.824 1.00 90.12 189 HIS A CA 1
ATOM 1483 C C . HIS A 1 189 ? 2.429 -4.433 -5.101 1.00 90.12 189 HIS A C 1
ATOM 1485 O O . HIS A 1 189 ? 2.874 -5.110 -4.186 1.00 90.12 189 HIS A O 1
ATOM 1491 N N . TYR A 1 190 ? 1.195 -4.607 -5.571 1.00 92.56 190 TYR A N 1
ATOM 1492 C CA . TYR A 1 190 ? 0.299 -5.658 -5.096 1.00 92.56 190 TYR A CA 1
ATOM 1493 C C . TYR A 1 190 ? -0.716 -6.067 -6.167 1.00 92.56 190 TYR A C 1
ATOM 1495 O O . TYR A 1 190 ? -1.041 -5.308 -7.085 1.00 92.56 190 TYR A O 1
ATOM 1503 N N . VAL A 1 191 ? -1.251 -7.276 -6.015 1.00 94.25 191 VAL A N 1
ATOM 1504 C CA . VAL A 1 191 ? -2.323 -7.876 -6.810 1.00 94.25 191 VAL A CA 1
ATOM 1505 C C . VAL A 1 191 ? -3.403 -8.367 -5.854 1.00 94.25 191 VAL A C 1
ATOM 1507 O O . VAL A 1 191 ? -3.222 -9.352 -5.141 1.00 94.25 191 VAL A O 1
ATOM 1510 N N . THR A 1 192 ? -4.558 -7.712 -5.869 1.00 94.06 192 THR A N 1
ATOM 1511 C CA . THR A 1 192 ? -5.736 -8.119 -5.094 1.00 94.06 192 THR A CA 1
ATOM 1512 C C . THR A 1 192 ? -6.893 -8.443 -6.035 1.00 94.06 192 THR A C 1
ATOM 1514 O O . THR A 1 192 ? -6.877 -8.099 -7.219 1.00 94.06 192 THR A O 1
ATOM 1517 N N . SER A 1 193 ? -7.954 -9.060 -5.512 1.00 92.31 193 SER A N 1
ATOM 1518 C CA . SER A 1 193 ? -9.200 -9.252 -6.267 1.00 92.31 193 SER A CA 1
ATOM 1519 C C . SER A 1 193 ? -9.902 -7.940 -6.639 1.00 92.31 193 SER A C 1
ATOM 1521 O O . SER A 1 193 ? -10.805 -7.955 -7.471 1.00 92.31 193 SER A O 1
ATOM 1523 N N . TYR A 1 194 ? -9.506 -6.824 -6.024 1.00 92.94 194 TYR A N 1
ATOM 1524 C CA . TYR A 1 194 ? -10.121 -5.509 -6.195 1.00 92.94 194 TYR A CA 1
ATOM 1525 C C . TYR A 1 194 ? -9.327 -4.589 -7.126 1.00 92.94 194 TYR A C 1
ATOM 1527 O O . TYR A 1 194 ? -9.865 -3.602 -7.622 1.00 92.94 194 TYR A O 1
ATOM 1535 N N . GLY A 1 195 ? -8.060 -4.910 -7.382 1.00 92.38 195 GLY A N 1
ATOM 1536 C CA . GLY A 1 195 ? -7.182 -4.100 -8.210 1.00 92.38 195 GLY A CA 1
ATOM 1537 C C . GLY A 1 195 ? -5.737 -4.572 -8.152 1.00 92.38 195 GLY A C 1
ATOM 1538 O O . GLY A 1 195 ? -5.332 -5.326 -7.267 1.00 92.38 195 GLY A O 1
ATOM 1539 N N . THR A 1 196 ? -4.957 -4.124 -9.127 1.00 93.31 196 THR A N 1
ATOM 1540 C CA . THR A 1 196 ? -3.506 -4.307 -9.177 1.00 93.31 196 THR A CA 1
ATOM 1541 C C . THR A 1 196 ? -2.870 -2.934 -9.246 1.00 93.31 196 THR A C 1
ATOM 1543 O O . THR A 1 196 ? -3.268 -2.128 -10.087 1.00 93.31 196 THR A O 1
ATOM 1546 N N . GLU A 1 197 ? -1.889 -2.675 -8.390 1.00 94.06 197 GLU A N 1
ATOM 1547 C CA . GLU A 1 197 ? -1.105 -1.447 -8.467 1.00 94.06 197 GLU A CA 1
ATOM 1548 C C . GLU A 1 197 ? 0.156 -1.685 -9.284 1.00 94.06 197 GLU A C 1
ATOM 1550 O O . GLU A 1 197 ? 1.009 -2.509 -8.938 1.00 94.06 197 GLU A O 1
ATOM 1555 N N . ILE A 1 198 ? 0.269 -0.926 -10.371 1.00 92.31 198 ILE A N 1
ATOM 1556 C CA . ILE A 1 198 ? 1.527 -0.759 -11.086 1.00 92.31 198 ILE A CA 1
ATOM 1557 C C . ILE A 1 198 ? 2.289 0.348 -10.367 1.00 92.31 198 ILE A C 1
ATOM 1559 O O . ILE A 1 198 ? 1.815 1.478 -10.272 1.00 92.31 198 ILE A O 1
ATOM 1563 N N . GLY A 1 199 ? 3.470 0.010 -9.873 1.00 88.31 199 GLY A N 1
ATOM 1564 C CA . GLY A 1 199 ? 4.332 0.906 -9.117 1.00 88.31 199 GLY A CA 1
ATOM 1565 C C . GLY A 1 199 ? 5.790 0.636 -9.446 1.00 88.31 199 GLY A C 1
ATOM 1566 O O . GLY A 1 199 ? 6.104 -0.083 -10.398 1.00 88.31 199 GLY A O 1
ATOM 1567 N N . ASN A 1 200 ? 6.697 1.213 -8.657 1.00 88.00 200 ASN A N 1
ATOM 1568 C CA . ASN A 1 200 ? 8.137 1.015 -8.840 1.00 88.00 200 ASN A CA 1
ATOM 1569 C C . ASN A 1 200 ? 8.568 1.261 -10.299 1.00 88.00 200 ASN A C 1
ATOM 1571 O O . ASN A 1 200 ? 9.295 0.474 -10.902 1.00 88.00 200 ASN A O 1
ATOM 1575 N N . VAL A 1 201 ? 8.032 2.329 -10.896 1.00 93.38 201 VAL A N 1
ATOM 1576 C CA . VAL A 1 201 ? 8.356 2.718 -12.266 1.00 93.38 201 VAL A CA 1
ATOM 1577 C C . VAL A 1 201 ? 9.561 3.640 -12.214 1.00 93.38 201 VAL A C 1
ATOM 1579 O O . VAL A 1 201 ? 9.501 4.712 -11.613 1.00 93.38 201 VAL A O 1
ATOM 1582 N N . ALA A 1 202 ? 10.654 3.221 -12.838 1.00 94.75 202 ALA A N 1
ATOM 1583 C CA . ALA A 1 202 ? 11.873 4.006 -12.913 1.00 94.75 202 ALA A CA 1
ATOM 1584 C C . ALA A 1 202 ? 12.484 3.919 -14.306 1.00 94.75 202 ALA A C 1
ATOM 1586 O O . ALA A 1 202 ? 12.361 2.923 -15.020 1.00 94.75 202 ALA A O 1
ATOM 1587 N N . THR A 1 203 ? 13.156 4.991 -14.698 1.00 94.44 203 THR A N 1
ATOM 1588 C CA . THR A 1 203 ? 13.935 5.059 -15.930 1.00 94.44 203 THR A CA 1
ATOM 1589 C C . THR A 1 203 ? 15.260 5.714 -15.596 1.00 94.44 203 THR A C 1
ATOM 1591 O O . THR A 1 203 ? 15.308 6.673 -14.822 1.00 94.44 203 THR A O 1
ATOM 1594 N N . HIS A 1 204 ? 16.330 5.155 -16.143 1.00 92.56 204 HIS A N 1
ATOM 1595 C CA . HIS A 1 204 ? 17.671 5.671 -15.989 1.00 92.56 204 HIS A CA 1
ATOM 1596 C C . HIS A 1 204 ? 17.705 7.107 -16.546 1.00 92.56 204 HIS A C 1
ATOM 1598 O O . HIS A 1 204 ? 17.126 7.367 -17.601 1.00 92.56 204 HIS A O 1
ATOM 1604 N N . PRO A 1 205 ? 18.324 8.070 -15.842 1.00 87.69 205 PRO A N 1
ATOM 1605 C CA . PRO A 1 205 ? 18.260 9.483 -16.223 1.00 87.69 205 PRO A CA 1
ATOM 1606 C C . PRO A 1 205 ? 19.082 9.851 -17.472 1.00 87.69 205 PRO A C 1
ATOM 1608 O O . PRO A 1 205 ? 19.041 11.008 -17.895 1.00 87.69 205 PRO A O 1
ATOM 1611 N N . GLY A 1 206 ? 19.848 8.912 -18.030 1.00 76.69 206 GLY A N 1
ATOM 1612 C CA . GLY A 1 206 ? 20.736 9.105 -19.181 1.00 76.69 206 GLY A CA 1
ATOM 1613 C C . GLY A 1 206 ? 20.599 8.003 -20.210 1.00 76.69 206 GLY A C 1
ATOM 1614 O O . GLY A 1 206 ? 20.250 6.879 -19.786 1.00 76.69 206 GLY A O 1
#

Mean predicted aligned error: 4.47 Å

pLDDT: mean 92.88, std 6.84, range [48.19, 98.62]

Foldseek 3Di:
DPPWDKDKDWQDPVCLVVVCVVCVVPCVQCVVVNCCSPVVVVQKGWMFIDTPNDTAKIKIWGDPAPAIEIDMDGNALVSVLVVVVVVCVPPPPGDYDYDHDPVVVVSCVVNHDDDDDDDDDDDDDDPPDDDDDPDPFDKDWDDLVCQVLLCVQCVQQVNRGDDSVQVVAFIKIFGADPVRHTQWIWGWNHDDPNDTDIDSTGGHPD